Protein AF-A0A955QFR6-F1 (afdb_monomer_lite)

Sequence (296 aa):
LPIDGGGGNPFMQQMGGGQPWLIVNQIEQVFELKKIEPTATVIPDDISVLMIVHPKSLTDATLYAIDQFVLGGGHALIFVDPLAEADRGGGNPMNPFGGGGGPRDSNMPKVFAAWGIELVPGKVLADLPLAKKVQVQPQGRLQVVDYPVWIDFRQDHFNHDDIVTAQIPTITVASAGILKKSSGGTTDIQPLIESDEAAMQIEASRLSFLPDPSGLLTGYKPDGEKMIVAARITGKVKTAFPEGKPPVEATDNNAAPTPSEEKASPKAHLAESKDSINVIVVADTDILQDRFWVQV

pLDDT: mean 86.69, std 15.81, range [38.53, 98.81]

Radius of gyration: 19.93 Å; chains: 1; bounding box: 52×40×59 Å

Structure (mmCIF, N/CA/C/O backbone):
data_AF-A0A955QFR6-F1
#
_entry.id   AF-A0A955QFR6-F1
#
loop_
_atom_site.group_PDB
_atom_site.id
_atom_site.type_symbol
_atom_site.label_atom_id
_atom_site.label_alt_id
_atom_site.label_comp_id
_atom_site.label_asym_id
_atom_site.label_entity_id
_atom_site.label_seq_id
_atom_site.pdbx_PDB_ins_code
_atom_site.Cartn_x
_atom_site.Cartn_y
_atom_site.Cartn_z
_atom_site.occupancy
_atom_site.B_iso_or_equiv
_atom_site.auth_seq_id
_atom_site.auth_comp_id
_atom_site.auth_asym_id
_atom_site.auth_atom_id
_atom_site.pdbx_PDB_model_num
ATOM 1 N N . LEU A 1 1 ? 10.544 -6.465 7.139 1.00 66.50 1 LEU A N 1
ATOM 2 C CA . LEU A 1 1 ? 9.795 -7.410 7.999 1.00 66.50 1 LEU A CA 1
ATOM 3 C C . LEU A 1 1 ? 9.942 -8.803 7.401 1.00 66.50 1 LEU A C 1
ATOM 5 O O . LEU A 1 1 ? 9.519 -8.962 6.264 1.00 66.50 1 LEU A O 1
ATOM 9 N N . PRO A 1 2 ? 10.580 -9.779 8.069 1.00 71.69 2 PRO A N 1
ATOM 10 C CA . PRO A 1 2 ? 10.693 -11.124 7.512 1.00 71.69 2 PRO A CA 1
ATOM 11 C C . PRO A 1 2 ? 9.414 -11.928 7.798 1.00 71.69 2 PRO A C 1
ATOM 13 O O . PRO A 1 2 ? 9.286 -12.546 8.853 1.00 71.69 2 PRO A O 1
ATOM 16 N N . ILE A 1 3 ? 8.452 -11.897 6.869 1.00 82.75 3 ILE A N 1
ATOM 17 C CA . ILE A 1 3 ? 7.219 -12.711 6.954 1.00 82.75 3 ILE A CA 1
ATOM 18 C C . ILE A 1 3 ? 7.497 -14.213 6.770 1.00 82.75 3 ILE A C 1
ATOM 20 O O . ILE A 1 3 ? 6.709 -15.052 7.188 1.00 82.75 3 ILE A O 1
ATOM 24 N N . ASP A 1 4 ? 8.657 -14.546 6.203 1.00 78.38 4 ASP A N 1
ATOM 25 C CA . ASP A 1 4 ? 9.217 -15.891 6.022 1.00 78.38 4 ASP A CA 1
ATOM 26 C C . ASP A 1 4 ? 9.905 -16.436 7.290 1.00 78.38 4 ASP A C 1
ATOM 28 O O . ASP A 1 4 ? 10.616 -17.439 7.238 1.00 78.38 4 ASP A O 1
ATOM 32 N N . GLY A 1 5 ? 9.784 -15.742 8.427 1.00 68.44 5 GLY A N 1
ATOM 33 C CA . GLY A 1 5 ? 10.438 -16.133 9.677 1.00 68.44 5 GLY A CA 1
ATOM 34 C C . GLY A 1 5 ? 11.963 -15.950 9.679 1.00 68.44 5 GLY A C 1
ATOM 35 O O . GLY A 1 5 ? 12.649 -16.420 10.587 1.00 68.44 5 GLY A O 1
ATOM 36 N N . GLY A 1 6 ? 12.530 -15.272 8.671 1.00 61.81 6 GLY A N 1
ATOM 37 C CA . GLY A 1 6 ? 13.981 -15.186 8.472 1.00 61.81 6 GLY A CA 1
ATOM 38 C C . GLY A 1 6 ? 14.577 -16.469 7.881 1.00 61.81 6 GLY A C 1
ATOM 39 O O . GLY A 1 6 ? 15.784 -16.704 7.991 1.00 61.81 6 GLY A O 1
ATOM 40 N N . GLY A 1 7 ? 13.724 -17.307 7.279 1.00 46.34 7 GLY A N 1
ATOM 41 C CA . GLY A 1 7 ? 14.056 -18.595 6.686 1.00 46.34 7 GLY A CA 1
ATOM 42 C C . GLY A 1 7 ? 15.130 -18.484 5.606 1.00 46.34 7 GLY A C 1
ATOM 43 O O . GLY A 1 7 ? 14.951 -17.846 4.571 1.00 46.34 7 GLY A O 1
ATOM 44 N N . GLY A 1 8 ? 16.276 -19.105 5.879 1.00 46.12 8 GLY A N 1
ATOM 45 C CA . GLY A 1 8 ? 17.391 -19.249 4.942 1.00 46.12 8 GLY A CA 1
ATOM 46 C C . GLY A 1 8 ? 18.754 -19.284 5.627 1.00 46.12 8 GLY A C 1
ATOM 47 O O . GLY A 1 8 ? 19.652 -19.976 5.159 1.00 46.12 8 GLY A O 1
ATOM 48 N N . ASN A 1 9 ? 18.909 -18.600 6.767 1.00 49.88 9 ASN A N 1
ATOM 49 C CA . ASN A 1 9 ? 20.167 -18.579 7.511 1.00 49.88 9 ASN A CA 1
ATOM 50 C C . ASN A 1 9 ? 20.022 -19.324 8.857 1.00 49.88 9 ASN A C 1
ATOM 52 O O . ASN A 1 9 ? 19.374 -18.798 9.768 1.00 49.88 9 ASN A O 1
ATOM 56 N N . PRO A 1 10 ? 20.636 -20.516 9.028 1.00 50.62 10 PRO A N 1
ATOM 57 C CA . PRO A 1 10 ? 20.593 -21.286 10.278 1.00 50.62 10 PRO A CA 1
ATOM 58 C C . PRO A 1 10 ? 21.033 -20.473 11.504 1.00 50.62 10 PRO A C 1
ATOM 60 O O . PRO A 1 10 ? 20.536 -20.674 12.609 1.00 50.62 10 PRO A O 1
ATOM 63 N N . PHE A 1 11 ? 21.919 -19.495 11.297 1.00 52.91 11 PHE A N 1
ATOM 64 C CA . PHE A 1 11 ? 22.400 -18.600 12.344 1.00 52.91 11 PHE A CA 1
ATOM 65 C C . PHE A 1 11 ? 21.329 -17.594 12.811 1.00 52.91 11 PHE A C 1
ATOM 67 O O . PHE A 1 11 ? 21.278 -17.253 13.990 1.00 52.91 11 PHE A O 1
ATOM 74 N N . MET A 1 12 ? 20.425 -17.158 11.920 1.00 50.72 12 MET A N 1
ATOM 75 C CA . MET A 1 12 ? 19.294 -16.289 12.282 1.00 50.72 12 MET A CA 1
ATOM 76 C C . MET A 1 12 ? 18.184 -17.058 13.004 1.00 50.72 12 MET A C 1
ATOM 78 O O . MET A 1 12 ? 17.616 -16.527 13.954 1.00 50.72 12 MET A O 1
ATOM 82 N N . GLN A 1 13 ? 17.929 -18.321 12.643 1.00 50.03 13 GLN A N 1
ATOM 83 C CA . GLN A 1 13 ? 17.038 -19.190 13.427 1.00 50.03 13 GLN A CA 1
ATOM 84 C C . GLN A 1 13 ? 17.575 -19.416 14.849 1.00 50.03 13 GLN A C 1
ATOM 86 O O . GLN A 1 13 ? 16.807 -19.386 15.808 1.00 50.03 13 GLN A O 1
ATOM 91 N N . GLN A 1 14 ? 18.896 -19.555 15.010 1.00 49.94 14 GLN A N 1
ATOM 92 C CA . GLN A 1 14 ? 19.535 -19.733 16.318 1.00 49.94 14 GLN A CA 1
ATOM 93 C C . GLN A 1 14 ? 19.558 -18.452 17.178 1.00 49.94 14 GLN A C 1
ATOM 95 O O . GLN A 1 14 ? 19.636 -18.543 18.402 1.00 49.94 14 GLN A O 1
ATOM 100 N N . MET A 1 15 ? 19.436 -17.268 16.563 1.00 47.03 15 MET A N 1
ATOM 101 C CA . MET A 1 15 ? 19.340 -15.968 17.249 1.00 47.03 15 MET A CA 1
ATOM 102 C C . MET A 1 15 ? 17.900 -15.444 17.409 1.00 47.03 15 MET A C 1
ATOM 104 O O . MET A 1 15 ? 17.708 -14.268 17.717 1.00 47.03 15 MET A O 1
ATOM 108 N N . GLY A 1 16 ? 16.885 -16.302 17.247 1.00 44.88 16 GLY A N 1
ATOM 109 C CA . GLY A 1 16 ? 15.483 -15.945 17.500 1.00 44.88 16 GLY A CA 1
ATOM 110 C C . GLY A 1 16 ? 14.675 -15.550 16.262 1.00 44.88 16 GLY A C 1
ATOM 111 O O . GLY A 1 16 ? 13.731 -14.769 16.385 1.00 44.88 16 GLY A O 1
ATOM 112 N N . GLY A 1 17 ? 15.024 -16.075 15.082 1.00 53.78 17 GLY A N 1
ATOM 113 C CA . GLY A 1 17 ? 14.160 -16.031 13.900 1.00 53.78 17 GLY A CA 1
ATOM 114 C C . GLY A 1 17 ? 12.757 -16.555 14.229 1.00 53.78 17 GLY A C 1
ATOM 115 O O . GLY A 1 17 ? 12.610 -17.586 14.890 1.00 53.78 17 GLY A O 1
ATOM 116 N N . GLY A 1 18 ? 11.731 -15.796 13.841 1.00 62.06 18 GLY A N 1
ATOM 117 C CA . GLY A 1 18 ? 10.334 -16.142 14.100 1.00 62.06 18 GLY A CA 1
ATOM 118 C C . GLY A 1 18 ? 9.869 -17.329 13.257 1.00 62.06 18 GLY A C 1
ATOM 119 O O . GLY A 1 18 ? 10.509 -17.700 12.278 1.00 62.06 18 GLY A O 1
ATOM 120 N N . GLN A 1 19 ? 8.732 -17.925 13.611 1.00 69.62 19 GLN A N 1
ATOM 121 C CA . GLN A 1 19 ? 8.042 -18.819 12.678 1.00 69.62 19 GLN A CA 1
ATOM 122 C C . GLN A 1 19 ? 7.570 -18.006 11.456 1.00 69.62 19 GLN A C 1
ATOM 124 O O . GLN A 1 19 ? 7.156 -16.854 11.644 1.00 69.62 19 GLN A O 1
ATOM 129 N N . PRO A 1 20 ? 7.625 -18.565 10.231 1.00 81.50 20 PRO A N 1
ATOM 130 C CA . PRO A 1 20 ? 6.965 -17.967 9.076 1.00 81.50 20 PRO A CA 1
ATOM 131 C C . PRO A 1 20 ? 5.495 -17.692 9.388 1.00 81.50 20 PRO A C 1
ATOM 133 O O . PRO A 1 20 ? 4.838 -18.497 10.054 1.00 81.50 20 PRO A O 1
ATOM 136 N N . TRP A 1 21 ? 4.983 -16.558 8.920 1.00 88.75 21 TRP A N 1
ATOM 137 C CA . TRP A 1 21 ? 3.567 -16.227 9.061 1.00 88.75 21 TRP A CA 1
ATOM 138 C C . TRP A 1 21 ? 2.735 -17.203 8.228 1.00 88.75 21 TRP A C 1
ATOM 140 O O . TRP A 1 21 ? 3.174 -17.653 7.165 1.00 88.75 21 TRP A O 1
ATOM 150 N N . LEU A 1 22 ? 1.521 -17.522 8.683 1.00 89.69 22 LEU A N 1
ATOM 151 C CA . LEU A 1 22 ? 0.663 -18.524 8.041 1.00 89.69 22 LEU A CA 1
ATOM 152 C C . LEU A 1 22 ? 0.395 -18.206 6.568 1.00 89.69 22 LEU A C 1
ATOM 154 O O . LEU A 1 22 ? 0.259 -19.131 5.768 1.00 89.69 22 LEU A O 1
ATOM 158 N N . ILE A 1 23 ? 0.381 -16.925 6.193 1.00 90.56 23 ILE A N 1
ATOM 159 C CA . ILE A 1 23 ? 0.190 -16.493 4.807 1.00 90.56 23 ILE A CA 1
ATOM 160 C C . ILE A 1 23 ? 1.266 -17.048 3.864 1.00 90.56 23 ILE A C 1
ATOM 162 O O . ILE A 1 23 ? 0.940 -17.449 2.751 1.00 90.56 23 ILE A O 1
ATOM 166 N N . VAL A 1 24 ? 2.524 -17.151 4.309 1.00 91.00 24 VAL A N 1
ATOM 167 C CA . VAL A 1 24 ? 3.617 -17.700 3.490 1.00 91.00 24 VAL A CA 1
ATOM 168 C C . VAL A 1 24 ? 3.337 -19.166 3.182 1.00 91.00 24 VAL A C 1
ATOM 170 O O . VAL A 1 24 ? 3.357 -19.558 2.019 1.00 91.00 24 VAL A O 1
ATOM 173 N N . ASN A 1 25 ? 2.942 -19.939 4.197 1.00 88.62 25 ASN A N 1
ATOM 174 C CA . ASN A 1 25 ? 2.589 -21.349 4.030 1.00 88.62 25 ASN A CA 1
ATOM 175 C C . ASN A 1 25 ? 1.403 -21.537 3.068 1.00 88.62 25 ASN A C 1
ATOM 177 O O . ASN A 1 25 ? 1.383 -22.498 2.307 1.00 88.62 25 ASN A O 1
ATOM 181 N N . GLN A 1 26 ? 0.404 -20.645 3.098 1.00 91.25 26 GLN A N 1
ATOM 182 C CA . GLN A 1 26 ? -0.740 -20.707 2.177 1.00 91.25 26 GLN A CA 1
ATOM 183 C C . GLN A 1 26 ? -0.328 -20.381 0.737 1.00 91.25 26 GLN A C 1
ATOM 185 O O . GLN A 1 26 ? -0.766 -21.051 -0.195 1.00 91.25 26 GLN A O 1
ATOM 190 N N . ILE A 1 27 ? 0.539 -19.383 0.543 1.00 92.75 27 ILE A N 1
ATOM 191 C CA . ILE A 1 27 ? 1.040 -19.016 -0.787 1.00 92.75 27 ILE A CA 1
ATOM 192 C C . ILE A 1 27 ? 1.885 -20.159 -1.373 1.00 92.75 27 ILE A C 1
ATOM 194 O O . ILE A 1 27 ? 1.698 -20.510 -2.537 1.00 92.75 27 ILE A O 1
ATOM 198 N N . GLU A 1 28 ? 2.748 -20.796 -0.576 1.00 92.25 28 GLU A N 1
ATOM 199 C CA . GLU A 1 28 ? 3.583 -21.933 -1.006 1.00 92.25 28 GLU A CA 1
ATOM 200 C C . GLU A 1 28 ? 2.780 -23.156 -1.475 1.00 92.25 28 GLU A C 1
ATOM 202 O O . GLU A 1 28 ? 3.287 -23.969 -2.246 1.00 92.25 28 GLU A O 1
ATOM 207 N N . GLN A 1 29 ? 1.519 -23.303 -1.054 1.00 92.94 29 GLN A N 1
ATOM 208 C CA . GLN A 1 29 ? 0.666 -24.404 -1.518 1.00 92.94 29 GLN A CA 1
ATOM 209 C C . GLN A 1 29 ? 0.251 -24.266 -2.986 1.00 92.94 29 GLN A C 1
ATOM 211 O O . GLN A 1 29 ? -0.117 -25.263 -3.611 1.00 92.94 29 GLN A O 1
ATOM 216 N N . VAL A 1 30 ? 0.276 -23.047 -3.531 1.00 94.81 30 VAL A N 1
ATOM 217 C CA . VAL A 1 30 ? -0.236 -22.742 -4.876 1.00 94.81 30 VAL A CA 1
ATOM 218 C C . VAL A 1 30 ? 0.771 -22.006 -5.768 1.00 94.81 30 VAL A C 1
ATOM 220 O O . VAL A 1 30 ? 0.558 -21.938 -6.977 1.00 94.81 30 VAL A O 1
ATOM 223 N N . PHE A 1 31 ? 1.885 -21.516 -5.214 1.00 94.44 31 PHE A N 1
ATOM 224 C CA . PHE A 1 31 ? 2.970 -20.858 -5.945 1.00 94.44 31 PHE A CA 1
ATOM 225 C C . PHE A 1 31 ? 4.343 -21.444 -5.597 1.00 94.44 31 PHE A C 1
ATOM 227 O O . PHE A 1 31 ? 4.606 -21.840 -4.464 1.00 94.44 31 PHE A O 1
ATOM 234 N N . GLU A 1 32 ? 5.263 -21.413 -6.564 1.00 93.94 32 GLU A N 1
ATOM 235 C CA . GLU A 1 32 ? 6.693 -21.596 -6.304 1.00 93.94 32 GLU A CA 1
ATOM 236 C C . GLU A 1 32 ? 7.279 -20.272 -5.795 1.00 93.94 32 GLU A C 1
ATOM 238 O O . GLU A 1 32 ? 7.353 -19.290 -6.538 1.00 93.94 32 GLU A O 1
ATOM 243 N N . LEU A 1 33 ? 7.698 -20.235 -4.528 1.00 93.00 33 LEU A N 1
ATOM 244 C CA . LEU A 1 33 ? 8.310 -19.045 -3.946 1.00 93.00 33 LEU A CA 1
ATOM 245 C C . LEU A 1 33 ? 9.808 -18.969 -4.238 1.00 93.00 33 LEU A C 1
ATOM 247 O O . LEU A 1 33 ? 10.563 -19.914 -4.013 1.00 93.00 33 LEU A O 1
ATOM 251 N N . LYS A 1 34 ? 10.251 -17.787 -4.679 1.00 91.94 34 LYS A N 1
ATOM 252 C CA . LYS A 1 34 ? 11.666 -17.429 -4.800 1.00 91.94 34 LYS A CA 1
ATOM 253 C C . LYS A 1 34 ? 11.927 -16.147 -4.039 1.00 91.94 34 LYS A C 1
ATOM 255 O O . LYS A 1 34 ? 11.337 -15.108 -4.330 1.00 91.94 34 LYS A O 1
ATOM 260 N N . LYS A 1 35 ? 12.831 -16.224 -3.068 1.00 90.12 35 LYS A N 1
ATOM 261 C CA . LYS A 1 35 ? 13.281 -15.058 -2.316 1.00 90.12 35 LYS A CA 1
ATOM 262 C C . LYS A 1 35 ? 14.173 -14.195 -3.201 1.00 90.12 35 LYS A C 1
ATOM 264 O O . LYS A 1 35 ? 15.138 -14.690 -3.777 1.00 90.12 35 LYS A O 1
ATOM 269 N N . ILE A 1 36 ? 13.840 -12.912 -3.286 1.00 90.75 36 ILE A N 1
ATOM 270 C CA . ILE A 1 36 ? 14.659 -11.892 -3.937 1.00 90.75 36 ILE A CA 1
ATOM 271 C C . ILE A 1 36 ? 15.250 -11.018 -2.838 1.00 90.75 36 ILE A C 1
ATOM 273 O O . ILE A 1 36 ? 14.522 -10.514 -1.982 1.00 90.75 36 ILE A O 1
ATOM 277 N N . GLU A 1 37 ? 16.572 -10.866 -2.838 1.00 88.88 37 GLU A N 1
ATOM 278 C CA . GLU A 1 37 ? 17.246 -10.051 -1.832 1.00 88.88 37 GLU A CA 1
ATOM 279 C C . GLU A 1 37 ? 16.876 -8.564 -1.984 1.00 88.88 37 GLU A C 1
ATOM 281 O O . GLU A 1 37 ? 16.757 -8.073 -3.108 1.00 88.88 37 GLU A O 1
ATOM 286 N N . PRO A 1 38 ? 16.754 -7.793 -0.887 1.00 87.31 38 PRO A N 1
ATOM 287 C CA . PRO A 1 38 ? 16.462 -6.355 -0.957 1.00 87.31 38 PRO A CA 1
ATOM 288 C C . PRO A 1 38 ? 17.517 -5.530 -1.712 1.00 87.31 38 PRO A C 1
ATOM 290 O O . PRO A 1 38 ? 17.259 -4.392 -2.106 1.00 87.31 38 PRO A O 1
ATOM 293 N N . THR A 1 39 ? 18.711 -6.087 -1.911 1.00 88.69 39 THR A N 1
ATOM 294 C CA . THR A 1 39 ? 19.815 -5.493 -2.679 1.00 88.69 39 THR A CA 1
ATOM 295 C C . THR A 1 39 ? 19.879 -5.988 -4.124 1.00 88.69 39 THR A C 1
ATOM 297 O O . THR A 1 39 ? 20.826 -5.646 -4.829 1.00 88.69 39 THR A O 1
ATOM 300 N N . ALA A 1 40 ? 18.919 -6.808 -4.568 1.00 89.81 40 ALA A N 1
ATOM 301 C CA . ALA A 1 40 ? 18.909 -7.350 -5.919 1.00 89.81 40 ALA A CA 1
ATOM 302 C C . ALA A 1 40 ? 18.849 -6.227 -6.959 1.00 89.81 40 ALA A C 1
ATOM 304 O O . ALA A 1 40 ? 18.028 -5.314 -6.878 1.00 89.81 40 ALA A O 1
ATOM 305 N N . THR A 1 41 ? 19.709 -6.318 -7.967 1.00 90.38 41 THR A N 1
ATOM 306 C CA . THR A 1 41 ? 19.811 -5.316 -9.042 1.00 90.38 41 THR A CA 1
ATOM 307 C C . THR A 1 41 ? 19.122 -5.765 -10.328 1.00 90.38 41 THR A C 1
ATOM 309 O O . THR A 1 41 ? 19.128 -5.046 -11.334 1.00 90.38 41 THR A O 1
ATOM 312 N N . VAL A 1 42 ? 18.526 -6.959 -10.299 1.00 89.69 42 VAL A N 1
ATOM 313 C CA . VAL A 1 42 ? 17.713 -7.525 -11.368 1.00 89.69 42 VAL A CA 1
ATOM 314 C C . VAL A 1 42 ? 16.662 -8.471 -10.783 1.00 89.69 42 VAL A C 1
ATOM 316 O O . VAL A 1 42 ? 16.913 -9.155 -9.793 1.00 89.69 42 VAL A O 1
ATOM 319 N N . ILE A 1 43 ? 15.482 -8.514 -11.402 1.00 93.81 43 ILE A N 1
ATOM 320 C CA . ILE A 1 43 ? 14.441 -9.496 -11.077 1.00 93.81 43 ILE A CA 1
ATOM 321 C C . ILE A 1 43 ? 14.548 -10.658 -12.079 1.00 93.81 43 ILE A C 1
ATOM 323 O O . ILE A 1 43 ? 14.616 -10.385 -13.283 1.00 93.81 43 ILE A O 1
ATOM 327 N N . PRO A 1 44 ? 14.582 -11.927 -11.629 1.00 92.06 44 PRO A N 1
ATOM 328 C CA . PRO A 1 44 ? 14.742 -13.080 -12.515 1.00 92.06 44 PRO A CA 1
ATOM 329 C C . PRO A 1 44 ? 13.601 -13.212 -13.533 1.00 92.06 44 PRO A C 1
ATOM 331 O O . PRO A 1 44 ? 12.447 -12.898 -13.238 1.00 92.06 44 PRO A O 1
ATOM 334 N N . ASP A 1 45 ? 13.915 -13.712 -14.731 1.00 88.88 45 ASP A N 1
ATOM 335 C CA . ASP A 1 45 ? 12.956 -13.813 -15.844 1.00 88.88 45 ASP A CA 1
ATOM 336 C C . ASP A 1 45 ? 11.831 -14.833 -15.600 1.00 88.88 45 ASP A C 1
ATOM 338 O O . ASP A 1 45 ? 10.789 -14.768 -16.249 1.00 88.88 45 ASP A O 1
ATOM 342 N N . ASP A 1 46 ? 12.029 -15.769 -14.670 1.00 91.56 46 ASP A N 1
ATOM 343 C CA . ASP A 1 46 ? 11.048 -16.789 -14.296 1.00 91.56 46 ASP A CA 1
ATOM 344 C C . ASP A 1 46 ? 10.064 -16.327 -13.201 1.00 91.56 46 ASP A C 1
ATOM 346 O O . ASP A 1 46 ? 9.206 -17.105 -12.777 1.00 91.56 46 ASP A O 1
ATOM 350 N N . ILE A 1 47 ? 10.136 -15.063 -12.765 1.00 94.88 47 ILE A N 1
ATOM 351 C CA . ILE A 1 47 ? 9.171 -14.463 -11.836 1.00 94.88 47 ILE A CA 1
ATOM 352 C C . ILE A 1 47 ? 7.949 -13.951 -12.603 1.00 94.88 47 ILE A C 1
ATOM 354 O O . ILE A 1 47 ? 8.041 -13.034 -13.414 1.00 94.88 47 ILE A O 1
ATOM 358 N N . SER A 1 48 ? 6.777 -14.519 -12.306 1.00 90.88 48 SER A N 1
ATOM 359 C CA . SER A 1 48 ? 5.499 -14.077 -12.892 1.00 90.88 48 SER A CA 1
ATOM 360 C C . SER A 1 48 ? 4.852 -12.927 -12.111 1.00 90.88 48 SER A C 1
ATOM 362 O O . SER A 1 48 ? 4.274 -12.015 -12.701 1.00 90.88 48 SER A O 1
ATOM 364 N N . VAL A 1 49 ? 4.955 -12.965 -10.780 1.00 96.06 49 VAL A N 1
ATOM 365 C CA . VAL A 1 49 ? 4.409 -11.953 -9.868 1.00 96.06 49 VAL A CA 1
ATOM 366 C C . VAL A 1 49 ? 5.467 -11.618 -8.826 1.00 96.06 49 VAL A C 1
ATOM 368 O O . VAL A 1 49 ? 5.987 -12.512 -8.162 1.00 96.06 49 VAL A O 1
ATOM 371 N N . LEU A 1 50 ? 5.778 -10.332 -8.676 1.00 97.50 50 LEU A N 1
ATOM 372 C CA . LEU A 1 50 ? 6.690 -9.833 -7.655 1.00 97.50 50 LEU A CA 1
ATOM 373 C C . LEU A 1 50 ? 5.891 -9.334 -6.447 1.00 97.50 50 LEU A C 1
ATOM 375 O O . LEU A 1 50 ? 5.203 -8.316 -6.525 1.00 97.50 50 LEU A O 1
ATOM 379 N N . MET A 1 51 ? 5.989 -10.046 -5.324 1.00 97.38 51 MET A N 1
ATOM 380 C CA . MET A 1 51 ? 5.419 -9.605 -4.052 1.00 97.38 51 MET A CA 1
ATOM 381 C C . MET A 1 51 ? 6.466 -8.814 -3.262 1.00 97.38 51 MET A C 1
ATOM 383 O O . MET A 1 51 ? 7.523 -9.341 -2.921 1.00 97.38 51 MET A O 1
ATOM 387 N N . ILE A 1 52 ? 6.174 -7.548 -2.974 1.00 97.31 52 ILE A N 1
ATOM 388 C CA . ILE A 1 52 ? 7.059 -6.633 -2.247 1.00 97.31 52 ILE A CA 1
ATOM 389 C C . ILE A 1 52 ? 6.389 -6.309 -0.920 1.00 97.31 52 ILE A C 1
ATOM 391 O O . ILE A 1 52 ? 5.311 -5.723 -0.905 1.00 97.31 52 ILE A O 1
ATOM 395 N N . VAL A 1 53 ? 7.018 -6.683 0.192 1.00 96.69 53 VAL A N 1
ATOM 396 C CA . VAL A 1 53 ? 6.439 -6.499 1.527 1.00 96.69 53 VAL A CA 1
ATOM 397 C C . VAL A 1 53 ? 7.337 -5.613 2.366 1.00 96.69 53 VAL A C 1
ATOM 399 O O . VAL A 1 53 ? 8.496 -5.948 2.615 1.00 96.69 53 VAL A O 1
ATOM 402 N N . HIS A 1 54 ? 6.776 -4.502 2.837 1.00 95.62 54 HIS A N 1
ATOM 403 C CA . HIS A 1 54 ? 7.434 -3.538 3.713 1.00 95.62 54 HIS A CA 1
ATOM 404 C C . HIS A 1 54 ? 8.790 -3.040 3.169 1.00 95.62 54 HIS A C 1
ATOM 406 O O . HIS A 1 54 ? 9.824 -3.248 3.819 1.00 95.62 54 HIS A O 1
ATOM 412 N N . PRO A 1 55 ? 8.835 -2.428 1.965 1.00 94.56 55 PRO A N 1
ATOM 413 C CA . PRO A 1 55 ? 10.078 -1.966 1.349 1.00 94.56 55 PRO A CA 1
ATOM 414 C C . PRO A 1 55 ? 10.665 -0.773 2.115 1.00 94.56 55 PRO A C 1
ATOM 416 O O . PRO A 1 55 ? 10.223 0.367 1.976 1.00 94.56 55 PRO A O 1
ATOM 419 N N . LYS A 1 56 ? 11.693 -1.027 2.927 1.00 89.62 56 LYS A N 1
ATOM 420 C CA . LYS A 1 56 ? 12.398 0.009 3.693 1.00 89.62 56 LYS A CA 1
ATOM 421 C C . LYS A 1 56 ? 13.724 0.339 3.033 1.00 89.62 56 LYS A C 1
ATOM 423 O O . LYS A 1 56 ? 14.554 -0.552 2.873 1.00 89.62 56 LYS A O 1
ATOM 428 N N . SER A 1 57 ? 13.927 1.615 2.712 1.00 83.50 57 SER A N 1
ATOM 429 C CA . SER A 1 57 ? 15.217 2.150 2.254 1.00 83.50 57 SER A CA 1
ATOM 430 C C . SER A 1 57 ? 15.865 1.329 1.128 1.00 83.50 57 SER A C 1
ATOM 432 O O . SER A 1 57 ? 17.066 1.068 1.163 1.00 83.50 57 SER A O 1
ATOM 434 N N . LEU A 1 58 ? 15.067 0.884 0.148 1.00 91.81 58 LEU A N 1
ATOM 435 C CA . LEU A 1 58 ? 15.592 0.173 -1.019 1.00 91.81 58 LEU A CA 1
ATOM 436 C C . LEU A 1 58 ? 16.536 1.082 -1.809 1.00 91.81 58 LEU A C 1
ATOM 438 O O . LEU A 1 58 ? 16.265 2.271 -1.981 1.00 91.81 58 LEU A O 1
ATOM 442 N N . THR A 1 59 ? 17.629 0.506 -2.309 1.00 93.56 59 THR A N 1
ATOM 443 C CA . THR A 1 59 ? 18.577 1.241 -3.152 1.00 93.56 59 THR A CA 1
ATOM 444 C C . THR A 1 59 ? 17.928 1.652 -4.471 1.00 93.56 59 THR A C 1
ATOM 446 O O . THR A 1 59 ? 17.004 0.995 -4.961 1.00 93.56 59 THR A O 1
ATOM 449 N N . ASP A 1 60 ? 18.465 2.696 -5.100 1.00 94.31 60 ASP A N 1
ATOM 450 C CA . ASP A 1 60 ? 18.043 3.108 -6.441 1.00 94.31 60 ASP A CA 1
ATOM 451 C C . ASP A 1 60 ? 18.199 1.971 -7.469 1.00 94.31 60 ASP A C 1
ATOM 453 O O . ASP A 1 60 ? 17.371 1.840 -8.366 1.00 94.31 60 ASP A O 1
ATOM 457 N N . ALA A 1 61 ? 19.205 1.102 -7.313 1.00 94.00 61 ALA A N 1
ATOM 458 C CA . ALA A 1 61 ? 19.396 -0.066 -8.172 1.00 94.00 61 ALA A CA 1
ATOM 459 C C . ALA A 1 61 ? 18.278 -1.114 -8.002 1.00 94.00 61 ALA A C 1
ATOM 461 O O . ALA A 1 61 ? 17.790 -1.650 -8.999 1.00 94.00 61 ALA A O 1
ATOM 462 N N . THR A 1 62 ? 17.827 -1.368 -6.769 1.00 95.50 62 THR A N 1
ATOM 463 C CA . THR A 1 62 ? 16.694 -2.270 -6.500 1.00 95.50 62 THR A CA 1
ATOM 464 C C . THR A 1 62 ? 15.382 -1.674 -7.009 1.00 95.50 62 THR A C 1
ATOM 466 O O . THR A 1 62 ? 14.606 -2.351 -7.682 1.00 95.50 62 THR A O 1
ATOM 469 N N . LEU A 1 63 ? 15.135 -0.389 -6.733 1.00 97.19 63 LEU A N 1
ATOM 470 C CA . LEU A 1 63 ? 13.954 0.323 -7.230 1.00 97.19 63 LEU A CA 1
ATOM 471 C C . LEU A 1 63 ? 13.915 0.335 -8.764 1.00 97.19 63 LEU A C 1
ATOM 473 O O . LEU A 1 63 ? 12.850 0.148 -9.349 1.00 97.19 63 LEU A O 1
ATOM 477 N N . TYR A 1 64 ? 15.071 0.483 -9.417 1.00 97.06 64 TYR A N 1
ATOM 478 C CA . TYR A 1 64 ? 15.203 0.344 -10.865 1.00 97.06 64 TYR A CA 1
ATOM 479 C C . TYR A 1 64 ? 14.845 -1.067 -11.339 1.00 97.06 64 TYR A C 1
ATOM 481 O O . TYR A 1 64 ? 14.102 -1.212 -12.306 1.00 97.06 64 TYR A O 1
ATOM 489 N N . ALA A 1 65 ? 15.327 -2.115 -10.666 1.00 96.50 65 ALA A N 1
ATOM 490 C CA . ALA A 1 65 ? 14.997 -3.494 -11.022 1.00 96.50 65 ALA A CA 1
ATOM 491 C C . ALA A 1 65 ? 13.483 -3.766 -10.946 1.00 96.50 65 ALA A C 1
ATOM 493 O O . ALA A 1 65 ? 12.924 -4.380 -11.856 1.00 96.50 65 ALA A O 1
ATOM 494 N N . ILE A 1 66 ? 12.821 -3.259 -9.900 1.00 97.50 66 ILE A N 1
ATOM 495 C CA . ILE A 1 66 ? 11.363 -3.334 -9.720 1.00 97.50 66 ILE A CA 1
ATOM 496 C C . ILE A 1 66 ? 10.636 -2.572 -10.837 1.00 97.50 66 ILE A C 1
ATOM 498 O O . ILE A 1 66 ? 9.733 -3.127 -11.463 1.00 97.50 66 ILE A O 1
ATOM 502 N N . ASP A 1 67 ? 11.044 -1.329 -11.116 1.00 97.88 67 ASP A N 1
ATOM 503 C CA . ASP A 1 67 ? 10.463 -0.504 -12.180 1.00 97.88 67 ASP A CA 1
ATOM 504 C C . ASP A 1 67 ? 10.537 -1.228 -13.528 1.00 97.88 67 ASP A C 1
ATOM 506 O O . ASP A 1 67 ? 9.515 -1.483 -14.160 1.00 97.88 67 ASP A O 1
ATOM 510 N N . GLN A 1 68 ? 11.728 -1.675 -13.926 1.00 97.25 68 GLN A N 1
ATOM 511 C CA . GLN A 1 68 ? 11.942 -2.337 -15.213 1.00 97.25 68 GLN A CA 1
ATOM 512 C C . GLN A 1 68 ? 11.235 -3.691 -15.331 1.00 97.25 68 GLN A C 1
ATOM 514 O O . GLN A 1 68 ? 10.822 -4.066 -16.432 1.00 97.25 68 GLN A O 1
ATOM 519 N N . PHE A 1 69 ? 11.070 -4.422 -14.224 1.00 97.25 69 PHE A N 1
ATOM 520 C CA . PHE A 1 69 ? 10.265 -5.641 -14.195 1.00 97.25 69 PHE A CA 1
ATOM 521 C C . PHE A 1 69 ? 8.803 -5.342 -14.555 1.00 97.25 69 PHE A C 1
ATOM 523 O O . PHE A 1 69 ? 8.254 -5.971 -15.462 1.00 97.25 69 PHE A O 1
ATOM 530 N N . VAL A 1 70 ? 8.206 -4.329 -13.919 1.00 97.50 70 VAL A N 1
ATOM 531 C CA . VAL A 1 70 ? 6.819 -3.916 -14.178 1.00 97.50 70 VAL A CA 1
ATOM 532 C C . VAL A 1 70 ? 6.663 -3.324 -15.584 1.00 97.50 70 VAL A C 1
ATOM 534 O O . VAL A 1 70 ? 5.763 -3.728 -16.320 1.00 97.50 70 VAL A O 1
ATOM 537 N N . LEU A 1 71 ? 7.573 -2.445 -16.025 1.00 97.25 71 LEU A N 1
ATOM 538 C CA . LEU A 1 71 ? 7.550 -1.898 -17.393 1.00 97.25 71 LEU A CA 1
ATOM 539 C C . LEU A 1 71 ? 7.683 -2.989 -18.462 1.00 97.25 71 LEU A C 1
ATOM 541 O O . LEU A 1 71 ? 7.147 -2.864 -19.568 1.00 97.25 71 LEU A O 1
ATOM 545 N N . GLY A 1 72 ? 8.403 -4.062 -18.135 1.00 95.75 72 GLY A N 1
ATOM 546 C CA . GLY A 1 72 ? 8.587 -5.228 -18.986 1.00 95.75 72 GLY A CA 1
ATOM 547 C C . GLY A 1 72 ? 7.346 -6.106 -19.143 1.00 95.75 72 GLY A C 1
ATOM 548 O O . GLY A 1 72 ? 7.395 -7.008 -19.981 1.00 95.75 72 GLY A O 1
ATOM 549 N N . GLY A 1 73 ? 6.272 -5.837 -18.391 1.00 95.25 73 GLY A N 1
ATOM 550 C CA . GLY A 1 73 ? 5.025 -6.607 -18.370 1.00 95.25 73 GLY A CA 1
ATOM 551 C C . GLY A 1 73 ? 4.843 -7.480 -17.123 1.00 95.25 73 GLY A C 1
ATOM 552 O O . GLY A 1 73 ? 3.865 -8.217 -17.048 1.00 95.25 73 GLY A O 1
ATOM 553 N N . GLY A 1 74 ? 5.766 -7.420 -16.157 1.00 96.25 74 GLY A N 1
ATOM 554 C CA . GLY A 1 74 ? 5.636 -8.124 -14.884 1.00 96.25 74 GLY A CA 1
ATOM 555 C C . GLY A 1 74 ? 4.518 -7.550 -14.009 1.00 96.25 74 GLY A C 1
ATOM 556 O O . GLY A 1 74 ? 4.193 -6.363 -14.080 1.00 96.25 74 GLY A O 1
ATOM 557 N N . HIS A 1 75 ? 3.933 -8.391 -13.158 1.00 97.31 75 HIS A N 1
ATOM 558 C CA . HIS A 1 75 ? 2.878 -7.997 -12.222 1.00 97.31 75 HIS A CA 1
ATOM 559 C C . HIS A 1 75 ? 3.436 -7.833 -10.813 1.00 97.31 75 HIS A C 1
ATOM 561 O O . HIS A 1 75 ? 4.264 -8.639 -10.389 1.00 97.31 75 HIS A O 1
ATOM 567 N N . ALA A 1 76 ? 2.969 -6.835 -10.065 1.00 98.25 76 ALA A N 1
ATOM 568 C CA . ALA A 1 76 ? 3.435 -6.613 -8.698 1.00 98.25 76 ALA A CA 1
ATOM 569 C C . ALA A 1 76 ? 2.283 -6.540 -7.693 1.00 98.25 76 ALA A C 1
ATOM 571 O O . ALA A 1 76 ? 1.240 -5.948 -7.967 1.00 98.25 76 ALA A O 1
ATOM 572 N N . LEU A 1 77 ? 2.509 -7.121 -6.516 1.00 98.31 77 LEU A N 1
ATOM 573 C CA . LEU A 1 77 ? 1.673 -6.963 -5.331 1.00 98.31 77 LEU A CA 1
ATOM 574 C C . LEU A 1 77 ? 2.531 -6.325 -4.240 1.00 98.31 77 LEU A C 1
ATOM 576 O O . LEU A 1 77 ? 3.525 -6.904 -3.806 1.00 98.31 77 LEU A O 1
ATOM 580 N N . ILE A 1 78 ? 2.180 -5.113 -3.835 1.00 98.62 78 ILE A N 1
ATOM 581 C CA . ILE A 1 78 ? 3.050 -4.249 -3.045 1.00 98.62 78 ILE A CA 1
ATOM 582 C C . ILE A 1 78 ? 2.342 -3.876 -1.750 1.00 98.62 78 ILE A C 1
ATOM 584 O O . ILE A 1 78 ? 1.294 -3.242 -1.784 1.00 98.62 78 ILE A O 1
ATOM 588 N N . PHE A 1 79 ? 2.952 -4.216 -0.620 1.00 98.56 79 PHE A N 1
ATOM 589 C CA . PHE A 1 79 ? 2.505 -3.825 0.711 1.00 98.56 79 PHE A CA 1
ATOM 590 C C . PHE A 1 79 ? 3.454 -2.756 1.252 1.00 98.56 79 PHE A C 1
ATOM 592 O O . PHE A 1 79 ? 4.617 -3.043 1.555 1.00 98.56 79 PHE A O 1
ATOM 599 N N . VAL A 1 80 ? 2.963 -1.523 1.324 1.00 98.31 80 VAL A N 1
ATOM 600 C CA . VAL A 1 80 ? 3.626 -0.373 1.958 1.00 98.31 80 VAL A CA 1
ATOM 601 C C . VAL A 1 80 ? 2.847 0.017 3.198 1.00 98.31 80 VAL A C 1
ATOM 603 O O . VAL A 1 80 ? 1.676 -0.325 3.313 1.00 98.31 80 VAL A O 1
ATOM 606 N N . ASP A 1 81 ? 3.475 0.733 4.119 1.00 97.44 81 ASP A N 1
ATOM 607 C CA . ASP A 1 81 ? 2.859 0.974 5.416 1.00 97.44 81 ASP A CA 1
ATOM 608 C C . ASP A 1 81 ? 3.327 2.304 6.013 1.00 97.44 81 ASP A C 1
ATOM 610 O O . ASP A 1 81 ? 4.538 2.511 6.128 1.00 97.44 81 ASP A O 1
ATOM 614 N N . PRO A 1 82 ? 2.434 3.228 6.403 1.00 96.44 82 PRO A N 1
ATOM 615 C CA . PRO A 1 82 ? 2.830 4.413 7.165 1.00 96.44 82 PRO A CA 1
ATOM 616 C C . PRO A 1 82 ? 3.229 4.089 8.616 1.00 96.44 82 PRO A C 1
ATOM 618 O O . PRO A 1 82 ? 3.880 4.917 9.257 1.00 96.44 82 PRO A O 1
ATOM 621 N N . LEU A 1 83 ? 2.820 2.935 9.158 1.00 94.38 83 LEU A N 1
ATOM 622 C CA . LEU A 1 83 ? 3.149 2.474 10.501 1.00 94.38 83 LEU A CA 1
ATOM 623 C C . LEU A 1 83 ? 2.893 0.966 10.648 1.00 94.38 83 LEU A C 1
ATOM 625 O O . LEU A 1 83 ? 1.866 0.559 11.186 1.00 94.38 83 LEU A O 1
ATOM 629 N N . ALA A 1 84 ? 3.889 0.149 10.305 1.00 93.62 84 ALA A N 1
ATOM 630 C CA . ALA A 1 84 ? 3.784 -1.289 10.514 1.00 93.62 84 ALA A CA 1
ATOM 631 C C . ALA A 1 84 ? 3.855 -1.621 12.014 1.00 93.62 84 ALA A C 1
ATOM 633 O O . ALA A 1 84 ? 4.916 -1.544 12.658 1.00 93.62 84 ALA A O 1
ATOM 634 N N . GLU A 1 85 ? 2.730 -2.035 12.589 1.00 89.81 85 GLU A N 1
ATOM 635 C CA . GLU A 1 85 ? 2.622 -2.479 13.970 1.00 89.81 85 GLU A CA 1
ATOM 636 C C . GLU A 1 85 ? 3.470 -3.729 14.231 1.00 89.81 85 GLU A C 1
ATOM 638 O O . GLU A 1 85 ? 4.093 -3.851 15.291 1.00 89.81 85 GLU A O 1
ATOM 643 N N . ALA A 1 86 ? 3.561 -4.615 13.238 1.00 87.50 86 ALA A N 1
ATOM 644 C CA . ALA A 1 86 ? 4.451 -5.768 13.214 1.00 87.50 86 ALA A CA 1
ATOM 645 C C . ALA A 1 86 ? 5.937 -5.420 13.392 1.00 87.50 86 ALA A C 1
ATOM 647 O O . ALA A 1 86 ? 6.706 -6.214 13.948 1.00 87.50 86 ALA A O 1
ATOM 648 N N . ASP A 1 87 ? 6.373 -4.268 12.869 1.00 86.62 87 ASP A N 1
ATOM 649 C CA . ASP A 1 87 ? 7.775 -3.866 12.888 1.00 86.62 87 ASP A CA 1
ATOM 650 C C . ASP A 1 87 ? 8.143 -3.355 14.277 1.00 86.62 87 ASP A C 1
ATOM 652 O O . ASP A 1 87 ? 7.592 -2.375 14.771 1.00 86.62 87 ASP A O 1
ATOM 656 N N . ARG A 1 88 ? 9.119 -4.002 14.914 1.00 77.00 88 ARG A N 1
ATOM 657 C CA . ARG A 1 88 ? 9.636 -3.587 16.224 1.00 77.00 88 ARG A CA 1
ATOM 658 C C . ARG A 1 88 ? 10.657 -2.449 16.135 1.00 77.00 88 ARG A C 1
ATOM 660 O O . ARG A 1 88 ? 11.323 -2.175 17.124 1.00 77.00 88 ARG A O 1
ATOM 667 N N . GLY A 1 89 ? 10.842 -1.814 14.976 1.00 72.62 89 GLY A N 1
ATOM 668 C CA . GLY A 1 89 ? 11.698 -0.634 14.828 1.00 72.62 89 GLY A CA 1
ATOM 669 C C . GLY A 1 89 ? 13.184 -0.922 15.062 1.00 72.62 89 GLY A C 1
ATOM 670 O O . GLY A 1 89 ? 13.897 -0.080 15.601 1.00 72.62 89 GLY A O 1
ATOM 671 N N . GLY A 1 90 ? 13.664 -2.122 14.713 1.00 61.72 90 GLY A N 1
ATOM 672 C CA . GLY A 1 90 ? 15.098 -2.454 14.734 1.00 61.72 90 GLY A CA 1
ATOM 673 C C . GLY A 1 90 ? 15.780 -2.475 16.113 1.00 61.72 90 GLY A C 1
ATOM 674 O O . GLY A 1 90 ? 17.000 -2.353 16.178 1.00 61.72 90 GLY A O 1
ATOM 675 N N . GLY A 1 91 ? 15.029 -2.621 17.212 1.00 55.03 91 GLY A N 1
ATOM 676 C CA . GLY A 1 91 ? 15.601 -2.753 18.559 1.00 55.03 91 GLY A CA 1
ATOM 677 C C . GLY A 1 91 ? 16.422 -4.038 18.737 1.00 55.03 91 GLY A C 1
ATOM 678 O O . GLY A 1 91 ? 16.095 -5.081 18.169 1.00 55.03 91 GLY A O 1
ATOM 679 N N . ASN A 1 92 ? 17.488 -3.975 19.543 1.00 50.66 92 ASN A N 1
ATOM 680 C CA . ASN A 1 92 ? 18.301 -5.143 19.890 1.00 50.66 92 ASN A CA 1
ATOM 681 C C . ASN A 1 92 ? 17.420 -6.199 20.596 1.00 50.66 92 ASN A C 1
ATOM 683 O O . ASN A 1 92 ? 16.882 -5.893 21.662 1.00 50.66 92 ASN A O 1
ATOM 687 N N . PRO A 1 93 ? 17.308 -7.442 20.085 1.00 51.28 93 PRO A N 1
ATOM 688 C CA . PRO A 1 93 ? 16.521 -8.502 20.724 1.00 51.28 93 PRO A CA 1
ATOM 689 C C . PRO A 1 93 ? 16.923 -8.774 22.183 1.00 51.28 93 PRO A C 1
ATOM 691 O O . PRO A 1 93 ? 16.095 -9.194 22.986 1.00 51.28 93 PRO A O 1
ATOM 694 N N . MET A 1 94 ? 18.187 -8.498 22.533 1.00 53.94 94 MET A N 1
ATOM 695 C CA . MET A 1 94 ? 18.749 -8.664 23.880 1.00 53.94 94 MET A CA 1
ATOM 696 C C . MET A 1 94 ? 18.433 -7.507 24.836 1.00 53.94 94 MET A C 1
ATOM 698 O O . MET A 1 94 ? 18.745 -7.596 26.022 1.00 53.94 94 MET A O 1
ATOM 702 N N . ASN A 1 95 ? 17.824 -6.420 24.356 1.00 53.06 95 ASN A N 1
ATOM 703 C CA . ASN A 1 95 ? 17.367 -5.329 25.206 1.00 53.06 95 ASN A CA 1
ATOM 704 C C . ASN A 1 95 ? 15.906 -4.967 24.885 1.00 53.06 95 ASN A C 1
ATOM 706 O O . ASN A 1 95 ? 15.663 -4.004 24.161 1.00 53.06 95 ASN A O 1
ATOM 710 N N . PRO A 1 96 ? 14.926 -5.687 25.465 1.00 48.81 96 PRO A N 1
ATOM 711 C CA . PRO A 1 96 ? 13.498 -5.398 25.295 1.00 48.81 96 PRO A CA 1
ATOM 712 C C . PRO A 1 96 ? 13.091 -3.982 25.736 1.00 48.81 96 PRO A C 1
ATOM 714 O O . PRO A 1 96 ? 12.059 -3.478 25.304 1.00 48.81 96 PRO A O 1
ATOM 717 N N . PHE A 1 97 ? 13.901 -3.344 26.592 1.00 52.19 97 PHE A N 1
ATOM 718 C CA . PHE A 1 97 ? 13.725 -1.967 27.069 1.00 52.19 97 PHE A CA 1
ATOM 719 C C . PHE A 1 97 ? 14.598 -0.949 26.316 1.00 52.19 97 PHE A C 1
ATOM 721 O O . PHE A 1 97 ? 14.440 0.258 26.491 1.00 52.19 97 PHE A O 1
ATOM 728 N N . GLY A 1 98 ? 15.519 -1.418 25.472 1.00 48.88 98 GLY A N 1
ATOM 729 C CA . GLY A 1 98 ? 16.295 -0.606 24.544 1.00 48.88 98 GLY A CA 1
ATOM 730 C C . GLY A 1 98 ? 15.427 -0.343 23.335 1.00 48.88 98 GLY A C 1
ATOM 731 O O . GLY A 1 98 ? 15.538 -1.060 22.346 1.00 48.88 98 GLY A O 1
ATOM 732 N N . GLY A 1 99 ? 14.509 0.612 23.495 1.00 46.56 99 GLY A N 1
ATOM 733 C CA . GLY A 1 99 ? 13.411 0.897 22.581 1.00 46.56 99 GLY A CA 1
ATOM 734 C C . GLY A 1 99 ? 13.755 0.650 21.116 1.00 46.56 99 GLY A C 1
ATOM 735 O O . GLY A 1 99 ? 14.709 1.213 20.577 1.00 46.56 99 GLY A O 1
ATOM 736 N N . GLY A 1 100 ? 12.934 -0.181 20.475 1.00 55.28 100 GLY A N 1
ATOM 737 C CA . GLY A 1 100 ? 12.756 -0.112 19.036 1.00 55.28 100 GLY A CA 1
ATOM 738 C C . GLY A 1 100 ? 12.463 1.333 18.655 1.00 55.28 100 GLY A C 1
ATOM 739 O O . GLY A 1 100 ? 11.500 1.915 19.147 1.00 55.28 100 GLY A O 1
ATOM 740 N N . GLY A 1 101 ? 13.350 1.932 17.871 1.00 60.81 101 GLY A N 1
ATOM 741 C CA . GLY A 1 101 ? 13.327 3.368 17.576 1.00 60.81 101 GLY A CA 1
ATOM 742 C C . GLY A 1 101 ? 13.678 3.698 16.131 1.00 60.81 101 GLY A C 1
ATOM 743 O O . GLY A 1 101 ? 13.714 4.866 15.757 1.00 60.81 101 GLY A O 1
ATOM 744 N N . GLY A 1 102 ? 13.947 2.682 15.313 1.00 75.19 102 GLY A N 1
ATOM 745 C CA . GLY A 1 102 ? 14.034 2.835 13.872 1.00 75.19 102 GLY A CA 1
ATOM 746 C C . GLY A 1 102 ? 12.658 3.138 13.267 1.00 75.19 102 GLY A C 1
ATOM 747 O O . GLY A 1 102 ? 11.641 2.751 13.853 1.00 75.19 102 GLY A O 1
ATOM 748 N N . PRO A 1 103 ? 12.620 3.783 12.086 1.00 84.75 103 PRO A N 1
ATOM 749 C CA . PRO A 1 103 ? 11.385 4.021 11.343 1.00 84.75 103 PRO A CA 1
ATOM 750 C C . PRO A 1 103 ? 10.601 2.720 11.182 1.00 84.75 103 PRO A C 1
ATOM 752 O O . PRO A 1 103 ? 11.204 1.669 10.955 1.00 84.75 103 PRO A O 1
ATOM 755 N N . ARG A 1 104 ? 9.282 2.770 11.338 1.00 89.88 104 ARG A N 1
ATOM 756 C CA . ARG A 1 104 ? 8.382 1.608 11.203 1.00 89.88 104 ARG A CA 1
ATOM 757 C C . ARG A 1 104 ? 7.519 1.702 9.952 1.00 89.88 104 ARG A C 1
ATOM 759 O O . ARG A 1 104 ? 6.731 0.806 9.695 1.00 89.88 104 ARG A O 1
ATOM 766 N N . ASP A 1 105 ? 7.691 2.769 9.194 1.00 93.50 105 ASP A N 1
ATOM 767 C CA . ASP A 1 105 ? 7.090 3.002 7.898 1.00 93.50 105 ASP A CA 1
ATOM 768 C C . ASP A 1 105 ? 7.919 2.371 6.765 1.00 93.50 105 ASP A C 1
ATOM 770 O O . ASP A 1 105 ? 9.108 2.058 6.913 1.00 93.50 105 ASP A O 1
ATOM 774 N N . SER A 1 106 ? 7.267 2.171 5.624 1.00 95.56 106 SER A N 1
ATOM 775 C CA . SER A 1 106 ? 7.854 1.752 4.356 1.00 95.56 106 SER A CA 1
ATOM 776 C C . SER A 1 106 ? 7.113 2.392 3.185 1.00 95.56 106 SER A C 1
ATOM 778 O O . SER A 1 106 ? 5.901 2.596 3.228 1.00 95.56 106 SER A O 1
ATOM 780 N N . ASN A 1 107 ? 7.844 2.726 2.120 1.00 95.81 107 ASN A N 1
ATOM 781 C CA . ASN A 1 107 ? 7.281 3.353 0.924 1.00 95.81 107 ASN A CA 1
ATOM 782 C C . ASN A 1 107 ? 8.259 3.246 -0.264 1.00 95.81 107 ASN A C 1
ATOM 784 O O . ASN A 1 107 ? 9.443 2.963 -0.083 1.00 95.81 107 ASN A O 1
ATOM 788 N N . MET A 1 108 ? 7.788 3.529 -1.482 1.00 96.31 108 MET A N 1
ATOM 789 C CA . MET A 1 108 ? 8.600 3.615 -2.705 1.00 96.31 108 MET A CA 1
ATOM 790 C C . MET A 1 108 ? 8.283 4.893 -3.504 1.00 96.31 108 MET A C 1
ATOM 792 O O . MET A 1 108 ? 7.872 4.816 -4.664 1.00 96.31 108 MET A O 1
ATOM 796 N N . PRO A 1 109 ? 8.481 6.090 -2.916 1.00 95.19 109 PRO A N 1
ATOM 797 C CA . PRO A 1 109 ? 7.936 7.345 -3.442 1.00 95.19 109 PRO A CA 1
ATOM 798 C C . PRO A 1 109 ? 8.402 7.674 -4.866 1.00 95.19 109 PRO A C 1
ATOM 800 O O . PRO A 1 109 ? 7.615 8.168 -5.665 1.00 95.19 109 PRO A O 1
ATOM 803 N N . LYS A 1 110 ? 9.656 7.362 -5.216 1.00 95.38 110 LYS A N 1
ATOM 804 C CA . LYS A 1 110 ? 10.211 7.611 -6.557 1.00 95.38 110 LYS A CA 1
ATOM 805 C C . LYS A 1 110 ? 9.477 6.823 -7.648 1.00 95.38 110 LYS A C 1
ATOM 807 O O . LYS A 1 110 ? 9.129 7.385 -8.682 1.00 95.38 110 LYS A O 1
ATOM 812 N N . VAL A 1 111 ? 9.222 5.539 -7.399 1.00 96.94 111 VAL A N 1
ATOM 813 C CA . VAL A 1 111 ? 8.514 4.647 -8.331 1.00 96.94 111 VAL A CA 1
ATOM 814 C C . VAL A 1 111 ? 7.023 4.982 -8.359 1.00 96.94 111 VAL A C 1
ATOM 816 O O . VAL A 1 111 ? 6.435 5.121 -9.427 1.00 96.94 111 VAL A O 1
ATOM 819 N N . PHE A 1 112 ? 6.427 5.204 -7.189 1.00 97.19 112 PHE A N 1
ATOM 820 C CA . PHE A 1 112 ? 5.016 5.561 -7.053 1.00 97.19 112 PHE A CA 1
ATOM 821 C C . PHE A 1 112 ? 4.675 6.867 -7.781 1.00 97.19 112 PHE A C 1
ATOM 823 O O . PHE A 1 112 ? 3.710 6.899 -8.545 1.00 97.19 112 PHE A O 1
ATOM 830 N N . ALA A 1 113 ? 5.525 7.892 -7.667 1.00 95.31 113 ALA A N 1
ATOM 831 C CA . ALA A 1 113 ? 5.361 9.141 -8.404 1.00 95.31 113 ALA A CA 1
ATOM 832 C C . ALA A 1 113 ? 5.366 8.931 -9.929 1.00 95.31 113 ALA A C 1
ATOM 834 O O . ALA A 1 113 ? 4.532 9.505 -10.629 1.00 95.31 113 ALA A O 1
ATOM 835 N N . ALA A 1 114 ? 6.257 8.081 -10.454 1.00 96.25 114 ALA A N 1
ATOM 836 C CA . ALA A 1 114 ? 6.299 7.757 -11.883 1.00 96.25 114 ALA A CA 1
ATOM 837 C C . ALA A 1 114 ? 5.047 6.995 -12.350 1.00 96.25 114 ALA A C 1
ATOM 839 O O . ALA A 1 114 ? 4.589 7.173 -13.480 1.00 96.25 114 ALA A O 1
ATOM 840 N N . TRP A 1 115 ? 4.466 6.181 -11.467 1.00 97.19 115 TRP A N 1
ATOM 841 C CA . TRP A 1 115 ? 3.237 5.432 -11.725 1.00 97.19 115 TRP A CA 1
ATOM 842 C C . TRP A 1 115 ? 1.961 6.214 -11.386 1.00 97.19 115 TRP A C 1
ATOM 844 O O . TRP A 1 115 ? 0.864 5.683 -11.544 1.00 97.19 115 TRP A O 1
ATOM 854 N N . GLY A 1 116 ? 2.077 7.475 -10.958 1.00 96.50 116 GLY A N 1
ATOM 855 C CA . GLY A 1 116 ? 0.941 8.358 -10.697 1.00 96.50 116 GLY A CA 1
ATOM 856 C C . GLY A 1 116 ? 0.174 8.058 -9.408 1.00 96.50 116 GLY A C 1
ATOM 857 O O . GLY A 1 116 ? -0.997 8.429 -9.312 1.00 96.50 116 GLY A O 1
ATOM 858 N N . ILE A 1 117 ? 0.806 7.395 -8.439 1.00 96.62 117 ILE A N 1
ATOM 859 C CA . ILE A 1 117 ? 0.207 7.043 -7.149 1.00 96.62 117 ILE A CA 1
ATOM 860 C C . ILE A 1 117 ? 1.019 7.629 -5.993 1.00 96.62 117 ILE A C 1
ATOM 862 O O . ILE A 1 117 ? 2.225 7.838 -6.097 1.00 96.62 117 ILE A O 1
ATOM 866 N N . GLU A 1 118 ? 0.371 7.860 -4.862 1.00 96.81 118 GLU A N 1
ATOM 867 C CA . GLU A 1 118 ? 0.999 8.373 -3.650 1.00 96.81 118 GLU A CA 1
ATOM 868 C C . GLU A 1 118 ? 0.435 7.649 -2.428 1.00 96.81 118 GLU A C 1
ATOM 870 O O . GLU A 1 118 ? -0.779 7.522 -2.287 1.00 96.81 118 GLU A O 1
ATOM 875 N N . LEU A 1 119 ? 1.314 7.210 -1.526 1.00 98.12 119 LEU A N 1
ATOM 876 C CA . LEU A 1 119 ? 0.943 6.905 -0.146 1.00 98.12 119 LEU A CA 1
ATOM 877 C C . LEU A 1 119 ? 1.024 8.209 0.652 1.00 98.12 119 LEU A C 1
ATOM 879 O O . LEU A 1 119 ? 2.106 8.796 0.717 1.00 98.12 119 LEU A O 1
ATOM 883 N N . VAL A 1 120 ? -0.087 8.648 1.251 1.00 97.81 120 VAL A N 1
ATOM 884 C CA . VAL A 1 120 ? -0.145 9.911 2.002 1.00 97.81 120 VAL A CA 1
ATOM 885 C C . VAL A 1 120 ? 0.902 9.893 3.129 1.00 97.81 120 VAL A C 1
ATOM 887 O O . VAL A 1 120 ? 0.803 9.067 4.042 1.00 97.81 120 VAL A O 1
ATOM 890 N N . PRO A 1 121 ? 1.908 10.788 3.103 1.00 95.06 121 PRO A N 1
ATOM 891 C CA . PRO A 1 121 ? 3.035 10.706 4.025 1.00 95.06 121 PRO A CA 1
ATOM 892 C C . PRO A 1 121 ? 2.628 10.889 5.489 1.00 95.06 121 PRO A C 1
ATOM 894 O O . PRO A 1 121 ? 1.989 11.878 5.845 1.00 95.06 121 PRO A O 1
ATOM 897 N N . GLY A 1 122 ? 3.049 9.958 6.351 1.00 95.44 122 GLY A N 1
ATOM 898 C CA . GLY A 1 122 ? 2.894 10.068 7.806 1.00 95.44 122 GLY A CA 1
ATOM 899 C C . GLY A 1 122 ? 1.449 10.016 8.311 1.00 95.44 122 GLY A C 1
ATOM 900 O O . GLY A 1 122 ? 1.208 10.336 9.476 1.00 95.44 122 GLY A O 1
ATOM 901 N N . LYS A 1 123 ? 0.492 9.623 7.465 1.00 97.75 123 LYS A N 1
ATOM 902 C CA . LYS A 1 123 ? -0.923 9.524 7.821 1.00 97.75 123 LYS A CA 1
ATOM 903 C C . LYS A 1 123 ? -1.391 8.083 7.829 1.00 97.75 123 LYS A C 1
ATOM 905 O O . LYS A 1 123 ? -1.067 7.315 6.929 1.00 97.75 123 LYS A O 1
ATOM 910 N N . VAL A 1 124 ? -2.214 7.776 8.819 1.00 97.94 124 VAL A N 1
ATOM 911 C CA . VAL A 1 124 ? -3.017 6.560 8.877 1.00 97.94 124 VAL A CA 1
ATOM 912 C C . VAL A 1 124 ? -4.488 6.920 8.734 1.00 97.94 124 VAL A C 1
ATOM 914 O O . VAL A 1 124 ? -4.917 8.028 9.072 1.00 97.94 124 VAL A O 1
ATOM 917 N N . LEU A 1 125 ? -5.248 5.963 8.243 1.00 98.25 125 LEU A N 1
ATOM 918 C CA . LEU A 1 125 ? -6.686 5.985 8.143 1.00 98.25 125 LEU A CA 1
ATOM 919 C C . LEU A 1 125 ? -7.306 5.589 9.486 1.00 98.25 125 LEU A C 1
ATOM 921 O O . LEU A 1 125 ? -6.874 4.634 10.134 1.00 98.25 125 LEU A O 1
ATOM 925 N N . ALA A 1 126 ? -8.331 6.329 9.894 1.00 97.69 126 ALA A N 1
ATOM 926 C CA . ALA A 1 126 ? -9.184 5.967 11.009 1.00 97.69 126 ALA A CA 1
ATOM 927 C C . ALA A 1 126 ? -10.653 6.037 10.600 1.00 97.69 126 ALA A C 1
ATOM 929 O O . ALA A 1 126 ? -11.074 7.018 9.995 1.00 97.69 126 ALA A O 1
ATOM 930 N N . ASP A 1 127 ? -11.425 5.029 10.980 1.00 97.62 127 ASP A N 1
ATOM 931 C CA . ASP A 1 127 ? -12.834 4.875 10.640 1.00 97.62 127 ASP A CA 1
ATOM 932 C C . ASP A 1 127 ? -13.570 4.292 11.856 1.00 97.62 127 ASP A C 1
ATOM 934 O O . ASP A 1 127 ? -13.329 3.163 12.289 1.00 97.62 127 ASP A O 1
ATOM 938 N N . LEU A 1 128 ? -14.401 5.117 12.493 1.00 96.75 128 LEU A N 1
ATOM 939 C CA . LEU A 1 128 ? -15.079 4.770 13.737 1.00 96.75 128 LEU A CA 1
ATOM 940 C C . LEU A 1 128 ? -16.226 3.765 13.533 1.00 96.75 128 LEU A C 1
ATOM 942 O O . LEU A 1 128 ? -16.305 2.829 14.332 1.00 96.75 128 LEU A O 1
ATOM 946 N N . PRO A 1 129 ? -17.104 3.900 12.518 1.00 96.88 129 PRO A N 1
ATOM 947 C CA . PRO A 1 129 ? -18.084 2.863 12.187 1.00 96.88 129 PRO A CA 1
ATOM 948 C C . PRO A 1 129 ? -17.486 1.467 11.971 1.00 96.88 129 PRO A C 1
ATOM 950 O O . PRO A 1 129 ? -18.115 0.475 12.350 1.00 96.88 129 PRO A O 1
ATOM 953 N N . LEU A 1 130 ? -16.277 1.385 11.408 1.00 97.06 130 LEU A N 1
ATOM 954 C CA . LEU A 1 130 ? -15.589 0.121 11.119 1.00 97.06 130 LEU A CA 1
ATOM 955 C C . LEU A 1 130 ? -14.615 -0.339 12.216 1.00 97.06 130 LEU A C 1
ATOM 957 O O . LEU A 1 130 ? -13.942 -1.363 12.060 1.00 97.06 130 LEU A O 1
ATOM 961 N N . ALA A 1 131 ? -14.53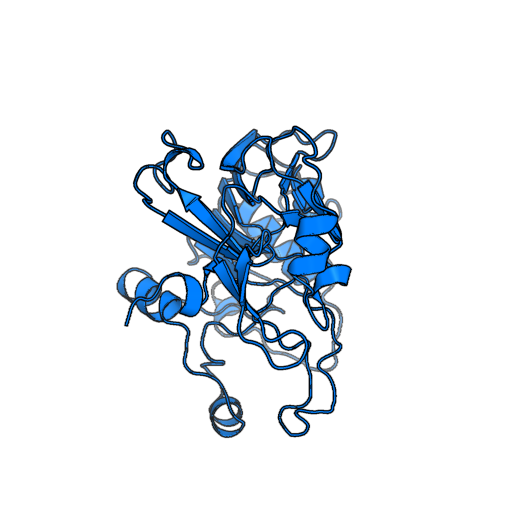7 0.394 13.327 1.00 96.50 131 ALA A N 1
ATOM 962 C CA . ALA A 1 131 ? -13.552 0.174 14.373 1.00 96.50 131 ALA A CA 1
ATOM 963 C C . ALA A 1 131 ? -13.690 -1.195 15.059 1.00 96.50 131 ALA A C 1
ATOM 965 O O . ALA A 1 131 ? -14.766 -1.602 15.511 1.00 96.50 131 ALA A O 1
ATOM 966 N N . LYS A 1 132 ? -12.556 -1.870 15.265 1.00 94.75 132 LYS A N 1
ATOM 967 C CA . LYS A 1 132 ? -12.462 -2.992 16.200 1.00 94.75 132 LYS A CA 1
ATOM 968 C C . LYS A 1 132 ? -12.525 -2.507 17.639 1.00 94.75 132 LYS A C 1
ATOM 970 O O . LYS A 1 132 ? -11.976 -1.471 18.011 1.00 94.75 132 LYS A O 1
ATOM 975 N N . LYS A 1 133 ? -13.107 -3.348 18.492 1.00 93.19 133 LYS A N 1
ATOM 976 C CA . LYS A 1 133 ? -13.075 -3.171 19.944 1.00 93.19 133 LYS A CA 1
ATOM 977 C C . LYS A 1 133 ? -11.795 -3.756 20.527 1.00 93.19 133 LYS A C 1
ATOM 979 O O . LYS A 1 133 ? -11.470 -4.916 20.280 1.00 93.19 133 LYS A O 1
ATOM 984 N N . VAL A 1 134 ? -11.111 -2.978 21.359 1.00 91.19 134 VAL A N 1
ATOM 985 C CA . VAL A 1 134 ? -9.901 -3.394 22.080 1.00 91.19 134 VAL A CA 1
ATOM 986 C C . VAL A 1 134 ? -10.098 -3.256 23.582 1.00 91.19 134 VAL A C 1
ATOM 988 O O . VAL A 1 134 ? -10.902 -2.451 24.056 1.00 91.19 134 VAL A O 1
ATOM 991 N N . GLN A 1 135 ? -9.358 -4.053 24.349 1.00 88.94 135 GLN A N 1
ATOM 992 C CA . GLN A 1 135 ? -9.320 -3.924 25.800 1.00 88.94 135 GLN A CA 1
ATOM 993 C C . GLN A 1 135 ? -8.203 -2.967 26.203 1.00 88.94 135 GLN A C 1
ATOM 995 O O . GLN A 1 135 ? -7.032 -3.204 25.916 1.00 88.94 135 GLN A O 1
ATOM 1000 N N . VAL A 1 136 ? -8.567 -1.907 26.913 1.00 84.81 136 VAL A N 1
ATOM 1001 C CA . VAL A 1 136 ? -7.635 -0.963 27.532 1.00 84.81 136 VAL A CA 1
ATOM 1002 C C . VAL A 1 136 ? -7.761 -1.038 29.049 1.00 84.81 136 VAL A C 1
ATOM 1004 O O . VAL A 1 136 ? -8.808 -1.406 29.582 1.00 84.81 136 VAL A O 1
ATOM 1007 N N . GLN A 1 137 ? -6.691 -0.693 29.765 1.00 83.31 137 GLN A N 1
ATOM 1008 C CA . GLN A 1 137 ? -6.686 -0.646 31.232 1.00 83.31 137 GLN A CA 1
ATOM 1009 C C . GLN A 1 137 ? -6.306 0.743 31.765 1.00 83.31 137 GLN A C 1
ATOM 1011 O O . GLN A 1 137 ? -5.313 0.877 32.488 1.00 83.31 137 GLN A O 1
ATOM 1016 N N . PRO A 1 138 ? -7.062 1.808 31.434 1.00 77.81 138 PRO A N 1
ATOM 1017 C CA . PRO A 1 138 ? -6.810 3.121 32.005 1.00 77.81 138 PRO A CA 1
ATOM 1018 C C . PRO A 1 138 ? -6.985 3.053 33.527 1.00 77.81 138 PRO A C 1
ATOM 1020 O O . PRO A 1 138 ? -8.018 2.614 34.036 1.00 77.81 138 PRO A O 1
ATOM 1023 N N . GLN A 1 139 ? -5.948 3.463 34.266 1.00 78.75 139 GLN A N 1
ATOM 1024 C CA . GLN A 1 139 ? -5.940 3.491 35.737 1.00 78.75 139 GLN A CA 1
ATOM 1025 C C . GLN A 1 139 ? -6.298 2.134 36.389 1.00 78.75 139 GLN A C 1
ATOM 1027 O O . GLN A 1 139 ? -6.917 2.087 37.452 1.00 78.75 139 GLN A O 1
ATOM 1032 N N . GLY A 1 140 ? -5.926 1.020 35.745 1.00 81.31 140 GLY A N 1
ATOM 1033 C CA . GLY A 1 140 ? -6.114 -0.335 36.278 1.00 81.31 140 GLY A CA 1
ATOM 1034 C C . GLY A 1 140 ? -7.539 -0.887 36.170 1.00 81.31 140 GLY A C 1
ATOM 1035 O O . GLY A 1 140 ? -7.826 -1.937 36.741 1.00 81.31 140 GLY A O 1
ATOM 1036 N N . ARG A 1 141 ? -8.444 -0.210 35.449 1.00 84.25 141 ARG A N 1
ATOM 1037 C CA . ARG A 1 141 ? -9.791 -0.723 35.158 1.00 84.25 141 ARG A CA 1
ATOM 1038 C C . ARG A 1 141 ? -9.872 -1.196 33.716 1.00 84.25 141 ARG A C 1
ATOM 1040 O O . ARG A 1 141 ? -9.682 -0.396 32.808 1.00 84.25 141 ARG A O 1
ATOM 1047 N N . LEU A 1 142 ? -10.201 -2.471 33.523 1.00 86.69 142 LEU A N 1
ATOM 1048 C CA . LEU A 1 142 ? -10.502 -3.032 32.206 1.00 86.69 142 LEU A CA 1
ATOM 1049 C C . LEU A 1 142 ? -11.710 -2.320 31.592 1.00 86.69 142 LEU A C 1
ATOM 1051 O O . LEU A 1 142 ? -12.784 -2.274 32.193 1.00 86.69 142 LEU A O 1
ATOM 1055 N N . GLN A 1 143 ? -11.524 -1.781 30.393 1.00 88.88 143 GLN A N 1
ATOM 1056 C CA . GLN A 1 143 ? -12.570 -1.178 29.577 1.00 88.88 143 GLN A CA 1
ATOM 1057 C C . GLN A 1 143 ? -12.436 -1.681 28.143 1.00 88.88 143 GLN A C 1
ATOM 1059 O O . GLN A 1 143 ? -11.328 -1.886 27.651 1.00 88.88 143 GLN A O 1
ATOM 1064 N N . VAL A 1 144 ? -13.571 -1.880 27.479 1.00 92.19 144 VAL A N 1
ATOM 1065 C CA . VAL A 1 144 ? -13.626 -2.206 26.053 1.00 92.19 144 VAL A CA 1
ATOM 1066 C C . VAL A 1 144 ? -13.981 -0.927 25.311 1.00 92.19 144 VAL A C 1
ATOM 1068 O O . VAL A 1 144 ? -15.027 -0.341 25.584 1.00 92.19 144 VAL A O 1
ATOM 1071 N N . VAL A 1 145 ? -13.115 -0.493 24.402 1.00 93.50 145 VAL A N 1
ATOM 1072 C CA . VAL A 1 145 ? -13.271 0.755 23.642 1.00 93.50 145 VAL A CA 1
ATOM 1073 C C . VAL A 1 145 ? -13.069 0.494 22.156 1.00 93.50 145 VAL A C 1
ATOM 1075 O O . VAL A 1 145 ? -12.338 -0.424 21.785 1.00 93.50 145 VAL A O 1
ATOM 1078 N N . ASP A 1 146 ? -13.722 1.288 21.314 1.00 95.44 146 ASP A N 1
ATOM 1079 C CA . ASP A 1 146 ? -13.488 1.269 19.871 1.00 95.44 146 ASP A CA 1
ATOM 1080 C C . ASP A 1 146 ? -12.111 1.866 19.557 1.00 95.44 146 ASP A C 1
ATOM 1082 O O . ASP A 1 146 ? -11.721 2.892 20.119 1.00 95.44 146 ASP A O 1
ATOM 1086 N N . TYR A 1 147 ? -11.359 1.205 18.680 1.00 95.88 147 TYR A N 1
ATOM 1087 C CA . TYR A 1 147 ? -10.046 1.651 18.237 1.00 95.88 147 TYR A CA 1
ATOM 1088 C C . TYR A 1 147 ? -10.088 1.908 16.730 1.00 95.88 147 TYR A C 1
ATOM 1090 O O . TYR A 1 147 ? -9.935 0.975 15.946 1.00 95.88 147 TYR A O 1
ATOM 1098 N N . PRO A 1 148 ? -10.316 3.165 16.307 1.00 96.00 148 PRO A N 1
ATOM 1099 C CA . PRO A 1 148 ? -10.733 3.477 14.939 1.00 96.00 148 PRO A CA 1
ATOM 1100 C C . PRO A 1 148 ? -9.653 3.248 13.879 1.00 96.00 148 PRO A C 1
ATOM 1102 O O . PRO A 1 148 ? -9.938 3.364 12.702 1.00 96.00 148 PRO A O 1
ATOM 1105 N N . VAL A 1 149 ? -8.421 2.923 14.272 1.00 96.31 149 VAL A N 1
ATOM 1106 C CA . VAL A 1 149 ? -7.311 2.614 13.353 1.00 96.31 149 VAL A CA 1
ATOM 1107 C C . VAL A 1 149 ? -7.116 1.108 13.150 1.00 96.31 149 VAL A C 1
ATOM 1109 O O . VAL A 1 149 ? -6.280 0.704 12.350 1.00 96.31 149 VAL A O 1
ATOM 1112 N N . TRP A 1 150 ? -7.866 0.265 13.868 1.00 96.75 150 TRP A N 1
ATOM 1113 C CA . TRP A 1 150 ? -8.008 -1.163 13.575 1.00 96.75 150 TRP A CA 1
ATOM 1114 C C . TRP A 1 150 ? -9.383 -1.375 12.967 1.00 96.75 150 TRP A C 1
ATOM 1116 O O . TRP A 1 150 ? -10.386 -1.193 13.654 1.00 96.75 150 TRP A O 1
ATOM 1126 N N . ILE A 1 151 ? -9.436 -1.731 11.692 1.00 97.75 151 ILE A N 1
ATOM 1127 C CA . ILE A 1 151 ? -10.656 -1.588 10.896 1.00 97.75 151 ILE A CA 1
ATOM 1128 C C . ILE A 1 151 ? -11.032 -2.922 10.288 1.00 97.75 151 ILE A C 1
ATOM 1130 O O . ILE A 1 151 ? -10.204 -3.563 9.647 1.00 97.75 151 ILE A O 1
ATOM 1134 N N . ASP A 1 152 ? -12.291 -3.309 10.486 1.00 97.31 152 ASP A N 1
ATOM 1135 C CA . ASP A 1 152 ? -12.924 -4.438 9.812 1.00 97.31 152 ASP A CA 1
ATOM 1136 C C . ASP A 1 152 ? -13.681 -3.958 8.573 1.00 97.31 152 ASP A C 1
ATOM 1138 O O . ASP A 1 152 ? -14.873 -3.648 8.643 1.00 97.31 152 ASP A O 1
ATOM 1142 N N . PHE A 1 153 ? -13.005 -3.950 7.424 1.00 97.81 153 PHE A N 1
ATOM 1143 C CA . PHE A 1 153 ? -13.670 -3.761 6.140 1.00 97.81 153 PHE A CA 1
ATOM 1144 C C . PHE A 1 153 ? -14.562 -4.955 5.832 1.00 97.81 153 PHE A C 1
ATOM 1146 O O . PHE A 1 153 ? -14.159 -6.108 6.004 1.00 97.81 153 PHE A O 1
ATOM 1153 N N . ARG A 1 154 ? -15.771 -4.671 5.356 1.00 95.50 154 ARG A N 1
ATOM 1154 C CA . ARG A 1 154 ? -16.788 -5.662 4.992 1.00 95.50 154 ARG A CA 1
ATOM 1155 C C . ARG A 1 154 ? -17.140 -5.529 3.518 1.00 95.50 154 ARG A C 1
ATOM 1157 O O . ARG A 1 154 ? -16.612 -4.670 2.825 1.00 95.50 154 ARG A O 1
ATOM 1164 N N . GLN A 1 155 ? -18.028 -6.397 3.051 1.00 93.19 155 GLN A N 1
ATOM 1165 C CA . GLN A 1 155 ? -18.388 -6.540 1.643 1.00 93.19 155 GLN A CA 1
ATOM 1166 C C . GLN A 1 155 ? -18.653 -5.209 0.908 1.00 93.19 155 GLN A C 1
ATOM 1168 O O . GLN A 1 155 ? -18.160 -5.015 -0.191 1.00 93.19 155 GLN A O 1
ATOM 1173 N N . ASP A 1 156 ? -19.360 -4.281 1.542 1.00 94.50 156 ASP A N 1
ATOM 1174 C CA . ASP A 1 156 ? -19.698 -2.931 1.072 1.00 94.50 156 ASP A CA 1
ATOM 1175 C C . ASP A 1 156 ? -18.503 -1.979 0.854 1.00 94.50 156 ASP A C 1
ATOM 1177 O O . ASP A 1 156 ? -18.654 -0.947 0.203 1.00 94.50 156 ASP A O 1
ATOM 1181 N N . HIS A 1 157 ? -17.322 -2.341 1.350 1.00 97.44 157 HIS A N 1
ATOM 1182 C CA . HIS A 1 157 ? -16.069 -1.585 1.241 1.00 97.44 157 HIS A CA 1
ATOM 1183 C C . HIS A 1 157 ? -15.135 -2.146 0.162 1.00 97.44 157 HIS A C 1
ATOM 1185 O O . HIS A 1 157 ? -14.024 -1.647 -0.034 1.00 97.44 157 HIS A O 1
ATOM 1191 N N . PHE A 1 158 ? -15.565 -3.213 -0.516 1.00 98.19 158 PHE A N 1
ATOM 1192 C CA . PHE A 1 158 ? -14.780 -3.919 -1.514 1.00 98.19 158 PHE A CA 1
ATOM 1193 C C . PHE A 1 158 ? -15.281 -3.656 -2.923 1.00 98.19 158 PHE A C 1
ATOM 1195 O O . PHE A 1 158 ? -16.474 -3.507 -3.183 1.00 98.19 158 PHE A O 1
ATOM 1202 N N . ASN A 1 159 ? -14.350 -3.678 -3.871 1.00 96.88 159 ASN A N 1
ATOM 1203 C CA . ASN A 1 159 ? -14.715 -3.626 -5.273 1.00 96.88 159 ASN A CA 1
ATOM 1204 C C . ASN A 1 159 ? -15.295 -4.973 -5.724 1.00 96.88 159 ASN A C 1
ATOM 1206 O O . ASN A 1 159 ? -14.588 -5.984 -5.747 1.00 96.88 159 ASN A O 1
ATOM 1210 N N . HIS A 1 160 ? -16.579 -4.981 -6.088 1.00 94.44 160 HIS A N 1
ATOM 1211 C CA . HIS A 1 160 ? -17.280 -6.172 -6.577 1.00 94.44 160 HIS A CA 1
ATOM 1212 C C . HIS A 1 160 ? -17.029 -6.490 -8.051 1.00 94.44 160 HIS A C 1
ATOM 1214 O O . HIS A 1 160 ? -17.288 -7.618 -8.471 1.00 94.44 160 HIS A O 1
ATOM 1220 N N . ASP A 1 161 ? -16.500 -5.534 -8.812 1.00 94.25 161 ASP A N 1
ATOM 1221 C CA . ASP A 1 161 ? -16.152 -5.721 -10.219 1.00 94.25 161 ASP A CA 1
ATOM 1222 C C . ASP A 1 161 ? -14.738 -6.310 -10.381 1.00 94.25 161 ASP A C 1
ATOM 1224 O O . ASP A 1 161 ? -14.413 -6.870 -11.430 1.00 94.25 161 ASP A O 1
ATOM 1228 N N . ASP A 1 162 ? -13.894 -6.229 -9.343 1.00 94.56 162 ASP A N 1
ATOM 1229 C CA . ASP A 1 162 ? -12.564 -6.842 -9.330 1.00 94.56 162 ASP A CA 1
ATOM 1230 C C . ASP A 1 162 ? -12.587 -8.239 -8.701 1.00 94.56 162 ASP A C 1
ATOM 1232 O O . ASP A 1 162 ? -12.922 -8.415 -7.529 1.00 94.56 162 ASP A O 1
ATOM 1236 N N . ILE A 1 163 ? -12.156 -9.248 -9.462 1.00 92.88 163 ILE A N 1
ATOM 1237 C CA . ILE A 1 163 ? -12.153 -10.653 -9.028 1.00 92.88 163 ILE A CA 1
ATOM 1238 C C . ILE A 1 163 ? -11.349 -10.906 -7.742 1.00 92.88 163 ILE A C 1
ATOM 1240 O O . ILE A 1 163 ? -11.649 -11.858 -7.025 1.00 92.88 163 ILE A O 1
ATOM 1244 N N . VAL A 1 164 ? -10.344 -10.075 -7.438 1.00 92.69 164 VAL A N 1
ATOM 1245 C CA . VAL A 1 164 ? -9.504 -10.232 -6.243 1.00 92.69 164 VAL A CA 1
ATOM 1246 C C . VAL A 1 164 ? -10.299 -9.941 -4.975 1.00 92.69 164 VAL A C 1
ATOM 1248 O O . VAL A 1 164 ? -10.123 -10.640 -3.983 1.00 92.69 164 VAL A O 1
ATOM 1251 N N . THR A 1 165 ? -11.193 -8.952 -5.004 1.00 93.38 165 THR A N 1
ATOM 1252 C CA . THR A 1 165 ? -11.952 -8.503 -3.828 1.00 93.38 165 THR A CA 1
ATOM 1253 C C . THR A 1 165 ? -13.429 -8.883 -3.862 1.00 93.38 165 THR A C 1
ATOM 1255 O O . THR A 1 165 ? -14.079 -8.879 -2.820 1.00 93.38 165 THR A O 1
ATOM 1258 N N . ALA A 1 166 ? -13.957 -9.294 -5.019 1.00 90.31 166 ALA A N 1
ATOM 1259 C CA . ALA A 1 166 ? -15.387 -9.517 -5.229 1.00 90.31 166 ALA A CA 1
ATOM 1260 C C . ALA A 1 166 ? -16.035 -10.536 -4.280 1.00 90.31 166 ALA A C 1
ATOM 1262 O O . ALA A 1 166 ? -17.239 -10.460 -4.042 1.00 90.31 166 ALA A O 1
ATOM 1263 N N . GLN A 1 167 ? -15.266 -11.506 -3.780 1.00 90.06 167 GLN A N 1
ATOM 1264 C CA . GLN A 1 167 ? -15.753 -12.590 -2.916 1.00 90.06 167 GLN A CA 1
ATOM 1265 C C . GLN A 1 167 ? -15.147 -12.556 -1.509 1.00 90.06 167 GLN A C 1
ATOM 1267 O O . GLN A 1 167 ? -15.319 -13.504 -0.743 1.00 90.06 167 GLN A O 1
ATOM 1272 N N . ILE A 1 168 ? -14.430 -11.487 -1.156 1.00 91.50 168 ILE A N 1
ATOM 1273 C CA . ILE A 1 168 ? -13.852 -11.358 0.177 1.00 91.50 168 ILE A CA 1
ATOM 1274 C C . ILE A 1 168 ? -14.953 -10.905 1.151 1.00 91.50 168 ILE A C 1
ATOM 1276 O O . ILE A 1 168 ? -15.598 -9.887 0.906 1.00 91.50 168 ILE A O 1
ATOM 1280 N N . PRO A 1 169 ? -15.201 -11.634 2.256 1.00 91.88 169 PRO A N 1
ATOM 1281 C CA . PRO A 1 169 ? -16.248 -11.257 3.202 1.00 91.88 169 PRO A CA 1
ATOM 1282 C C . PRO A 1 169 ? -15.810 -10.133 4.149 1.00 91.88 169 PRO A C 1
ATOM 1284 O O . PRO A 1 169 ? -16.580 -9.207 4.403 1.00 91.88 169 PRO A O 1
ATOM 1287 N N . THR A 1 170 ? -14.586 -10.227 4.675 1.00 94.88 170 THR A N 1
ATOM 1288 C CA . THR A 1 170 ? -14.024 -9.286 5.651 1.00 94.88 170 THR A CA 1
ATOM 1289 C C . THR A 1 170 ? -12.506 -9.232 5.503 1.00 94.88 170 THR A C 1
ATOM 1291 O O . THR A 1 170 ? -11.877 -10.271 5.301 1.00 94.88 170 THR A O 1
ATOM 1294 N N . ILE A 1 171 ? -11.923 -8.047 5.673 1.00 96.44 171 ILE A N 1
ATOM 1295 C CA . ILE A 1 171 ? -10.483 -7.827 5.847 1.00 96.44 171 ILE A CA 1
ATOM 1296 C C . ILE A 1 171 ? -10.301 -6.959 7.083 1.00 96.44 171 ILE A C 1
ATOM 1298 O O . ILE A 1 171 ? -10.937 -5.914 7.193 1.00 96.44 171 ILE A O 1
ATOM 1302 N N . THR A 1 172 ? -9.409 -7.371 7.982 1.00 96.94 172 THR A N 1
ATOM 1303 C CA . THR A 1 172 ? -8.945 -6.495 9.055 1.00 96.94 172 THR A CA 1
ATOM 1304 C C . THR A 1 172 ? -7.610 -5.868 8.667 1.00 96.94 172 THR A C 1
ATOM 1306 O O . THR A 1 172 ? -6.687 -6.591 8.296 1.00 96.94 172 THR A O 1
ATOM 1309 N N . VAL A 1 173 ? -7.498 -4.551 8.822 1.00 97.69 173 VAL A N 1
ATOM 1310 C CA . VAL A 1 173 ? -6.231 -3.807 8.723 1.00 97.69 173 VAL A CA 1
ATOM 1311 C C . VAL A 1 173 ? -5.909 -3.105 10.039 1.00 97.69 173 VAL A C 1
ATOM 1313 O O . VAL A 1 173 ? -6.808 -2.872 10.858 1.00 97.69 173 VAL A O 1
ATOM 1316 N N . ALA A 1 174 ? -4.647 -2.735 10.244 1.00 96.12 174 ALA A N 1
ATOM 1317 C CA . ALA A 1 174 ? -4.219 -1.979 11.416 1.00 96.12 174 ALA A CA 1
ATOM 1318 C C . ALA A 1 174 ? -3.292 -0.832 11.031 1.00 96.12 174 ALA A C 1
ATOM 1320 O O . ALA A 1 174 ? -2.285 -1.043 10.380 1.00 96.12 174 ALA A O 1
ATOM 1321 N N . SER A 1 175 ? -3.621 0.387 11.463 1.00 96.81 175 SER A N 1
ATOM 1322 C CA . SER A 1 175 ? -2.828 1.586 11.165 1.00 96.81 175 SER A CA 1
ATOM 1323 C C . SER A 1 175 ? -2.597 1.808 9.658 1.00 96.81 175 SER A C 1
ATOM 1325 O O . SER A 1 175 ? -1.608 2.424 9.265 1.00 96.81 175 SER A O 1
ATOM 1327 N N . ALA A 1 176 ? -3.540 1.353 8.824 1.00 98.31 176 ALA A N 1
ATOM 1328 C CA . ALA A 1 176 ? -3.441 1.411 7.372 1.00 98.31 176 ALA A CA 1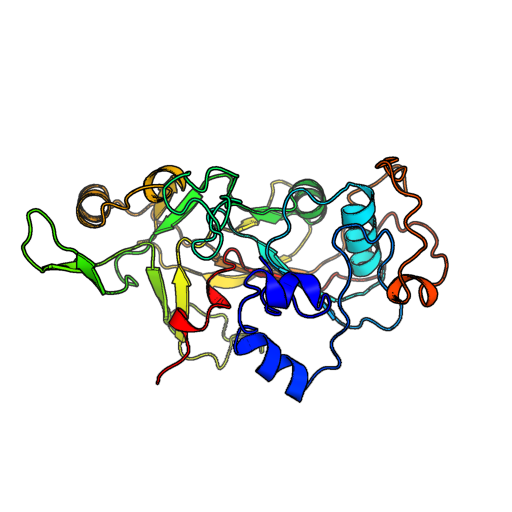
ATOM 1329 C C . ALA A 1 176 ? -3.240 2.840 6.860 1.00 98.31 176 ALA A C 1
ATOM 1331 O O . ALA A 1 176 ? -3.824 3.793 7.370 1.00 98.31 176 ALA A O 1
ATOM 1332 N N . GLY A 1 177 ? -2.441 2.992 5.816 1.00 98.56 177 GLY A N 1
ATOM 1333 C CA . GLY A 1 177 ? -2.266 4.236 5.091 1.00 98.56 177 GLY A CA 1
ATOM 1334 C C . GLY A 1 177 ? -3.352 4.500 4.065 1.00 98.56 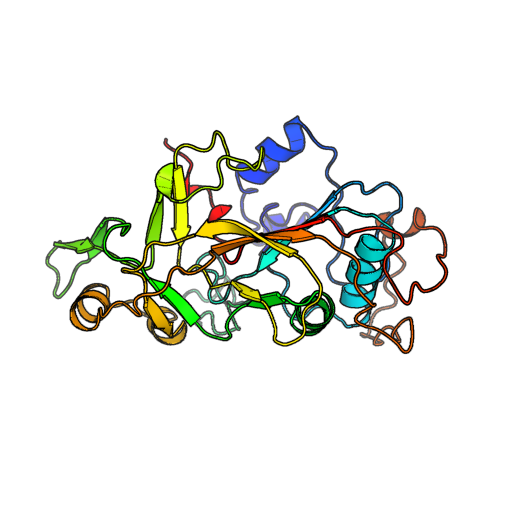177 GLY A C 1
ATOM 1335 O O . GLY A 1 177 ? -4.329 3.769 3.923 1.00 98.56 177 GLY A O 1
ATOM 1336 N N . ILE A 1 178 ? -3.158 5.602 3.348 1.00 98.69 178 ILE A N 1
ATOM 1337 C CA . ILE A 1 178 ? -4.124 6.128 2.390 1.00 98.69 178 ILE A CA 1
ATOM 1338 C C . ILE A 1 178 ? -3.419 6.295 1.054 1.00 98.69 178 ILE A C 1
ATOM 1340 O O . ILE A 1 178 ? -2.403 6.987 0.965 1.00 98.69 178 ILE A O 1
ATOM 1344 N N . LEU A 1 179 ? -3.963 5.673 0.017 1.00 98.62 179 LEU A N 1
ATOM 1345 C CA . LEU A 1 179 ? -3.507 5.817 -1.355 1.00 98.62 179 LEU A CA 1
ATOM 1346 C C . LEU A 1 179 ? -4.263 6.958 -2.036 1.00 98.62 179 LEU A C 1
ATOM 1348 O O . LEU A 1 179 ? -5.482 7.087 -1.919 1.00 98.62 179 LEU A O 1
ATOM 1352 N N . LYS A 1 180 ? -3.534 7.784 -2.781 1.00 97.25 180 LYS A N 1
ATOM 1353 C CA . LYS A 1 180 ? -4.087 8.849 -3.617 1.00 97.25 180 LYS A CA 1
ATOM 1354 C C . LYS A 1 180 ? -3.511 8.782 -5.018 1.00 97.25 180 LYS A C 1
ATOM 1356 O O . LYS A 1 180 ? -2.393 8.318 -5.237 1.00 97.25 180 LYS A O 1
ATOM 1361 N N . LYS A 1 181 ? -4.278 9.301 -5.975 1.00 96.25 181 LYS A N 1
ATOM 1362 C CA . LYS A 1 181 ? -3.757 9.606 -7.303 1.00 96.25 181 LYS A CA 1
ATOM 1363 C C . LYS A 1 181 ? -2.856 10.828 -7.216 1.00 96.25 181 LYS A C 1
ATOM 1365 O O . LYS A 1 181 ? -3.300 11.882 -6.763 1.00 96.25 181 LYS A O 1
ATOM 1370 N N . SER A 1 182 ? -1.615 10.703 -7.671 1.00 92.19 182 SER A N 1
ATOM 1371 C CA . SER A 1 182 ? -0.714 11.848 -7.768 1.00 92.19 182 SER A CA 1
ATOM 1372 C C . SER A 1 182 ? -1.215 12.832 -8.821 1.00 92.19 182 SER A C 1
ATOM 1374 O O . SER A 1 182 ? -1.773 12.448 -9.856 1.00 92.19 182 SER A O 1
ATOM 1376 N N . SER A 1 183 ? -0.971 14.121 -8.589 1.00 85.06 183 SER A N 1
ATOM 1377 C CA . SER A 1 183 ? -1.276 15.161 -9.572 1.00 85.06 183 SER A CA 1
ATOM 1378 C C . SER A 1 183 ? -0.536 14.887 -10.887 1.00 85.06 183 SER A C 1
ATOM 1380 O O . SER A 1 183 ? 0.679 14.702 -10.895 1.00 85.06 183 SER A O 1
ATOM 1382 N N . GLY A 1 184 ? -1.271 14.834 -12.000 1.00 81.75 184 GLY A N 1
ATOM 1383 C CA . GLY A 1 184 ? -0.713 14.518 -13.320 1.00 81.75 184 GLY A CA 1
ATOM 1384 C C . GLY A 1 184 ? -0.483 13.026 -13.603 1.00 81.75 184 GLY A C 1
ATOM 1385 O O . GLY A 1 184 ? 0.019 12.702 -14.677 1.00 81.75 184 GLY A O 1
ATOM 1386 N N . GLY A 1 185 ? -0.866 12.119 -12.695 1.00 84.94 185 GLY A N 1
ATOM 1387 C CA . GLY A 1 185 ? -0.808 10.675 -12.929 1.00 84.94 185 GLY A CA 1
ATOM 1388 C C . GLY A 1 185 ? -1.715 10.234 -14.084 1.00 84.94 185 GLY A C 1
ATOM 1389 O O . GLY A 1 185 ? -2.901 10.572 -14.118 1.00 84.94 185 GLY A O 1
ATOM 1390 N N . THR A 1 186 ? -1.170 9.467 -15.031 1.00 88.19 186 THR A N 1
ATOM 1391 C CA . THR A 1 186 ? -1.905 8.976 -16.216 1.00 88.19 186 THR A CA 1
ATOM 1392 C C . THR A 1 186 ? -2.513 7.591 -16.033 1.00 88.19 186 THR A C 1
ATOM 1394 O O . THR A 1 186 ? -3.280 7.151 -16.886 1.00 88.19 186 THR A O 1
ATOM 1397 N N . THR A 1 187 ? -2.178 6.901 -14.946 1.00 96.38 187 THR A N 1
ATOM 1398 C CA . THR A 1 187 ? -2.722 5.585 -14.611 1.00 96.38 187 THR A CA 1
ATOM 1399 C C . THR A 1 187 ? -4.170 5.679 -14.156 1.00 96.38 187 THR A C 1
ATOM 1401 O O . THR A 1 187 ? -4.626 6.704 -13.636 1.00 96.38 187 THR A O 1
ATOM 1404 N N . ASP A 1 188 ? -4.899 4.595 -14.369 1.00 96.75 188 ASP A N 1
ATOM 1405 C CA . ASP A 1 188 ? -6.150 4.337 -13.686 1.00 96.75 188 ASP A CA 1
ATOM 1406 C C . ASP A 1 188 ? -5.857 3.768 -12.294 1.00 96.75 188 ASP A C 1
ATOM 1408 O O . ASP A 1 188 ? -4.976 2.918 -12.136 1.00 96.75 188 ASP A O 1
ATOM 1412 N N . ILE A 1 189 ? -6.576 4.276 -11.294 1.00 97.25 189 ILE A N 1
ATOM 1413 C CA . ILE A 1 189 ? -6.499 3.818 -9.907 1.00 97.25 189 ILE A CA 1
ATOM 1414 C C . ILE A 1 189 ? -7.887 3.327 -9.549 1.00 97.25 189 ILE A C 1
ATOM 1416 O O . ILE A 1 189 ? -8.757 4.126 -9.209 1.00 97.25 189 ILE A O 1
ATOM 1420 N N . GLN A 1 190 ? -8.075 2.019 -9.637 1.00 97.81 190 GLN A N 1
ATOM 1421 C CA . GLN A 1 190 ? -9.312 1.362 -9.256 1.00 97.81 190 GLN A CA 1
ATOM 1422 C C . GLN A 1 190 ? -9.216 0.980 -7.772 1.00 97.81 190 GLN A C 1
ATOM 1424 O O . GLN A 1 190 ? -8.412 0.103 -7.433 1.00 97.81 190 GLN A O 1
ATOM 1429 N N . PRO A 1 191 ? -9.996 1.608 -6.870 1.00 98.19 191 PRO A N 1
ATOM 1430 C CA . PRO A 1 191 ? -10.044 1.191 -5.474 1.00 98.19 191 PRO A CA 1
ATOM 1431 C C . PRO A 1 191 ? -10.477 -0.273 -5.384 1.00 98.19 191 PRO A C 1
ATOM 1433 O O . PRO A 1 191 ? -11.401 -0.691 -6.082 1.00 98.19 191 PRO A O 1
ATOM 1436 N N . LEU A 1 192 ? -9.790 -1.043 -4.544 1.00 98.56 192 LEU A N 1
ATOM 1437 C CA . LEU A 1 192 ? -10.117 -2.427 -4.193 1.00 98.56 192 LEU A CA 1
ATOM 1438 C C . LEU A 1 192 ? -10.702 -2.508 -2.783 1.00 98.56 192 LEU A C 1
ATOM 1440 O O . LEU A 1 192 ? -11.623 -3.286 -2.549 1.00 98.56 192 LEU A O 1
ATOM 1444 N N . ILE A 1 193 ? -10.158 -1.698 -1.871 1.00 98.56 193 ILE A N 1
ATOM 1445 C CA . ILE A 1 193 ? -10.634 -1.513 -0.501 1.00 98.56 193 ILE A CA 1
ATOM 1446 C C . ILE A 1 193 ? -10.671 -0.009 -0.233 1.00 98.56 193 ILE A C 1
ATOM 1448 O O . ILE A 1 193 ? -9.638 0.661 -0.352 1.00 98.56 193 ILE A O 1
ATOM 1452 N N . GLU A 1 194 ? -11.836 0.514 0.132 1.00 97.88 194 GLU A N 1
ATOM 1453 C CA . GLU A 1 194 ? -12.039 1.923 0.478 1.00 97.88 194 GLU A CA 1
ATOM 1454 C C . GLU A 1 194 ? -12.869 2.076 1.755 1.00 97.88 194 GLU A C 1
ATOM 1456 O O . GLU A 1 194 ? -13.720 1.245 2.059 1.00 97.88 194 GLU A O 1
ATOM 1461 N N . SER A 1 195 ? -12.611 3.140 2.510 1.00 97.56 195 SER A N 1
ATOM 1462 C CA . SER A 1 195 ? -13.418 3.507 3.674 1.00 97.56 195 SER A CA 1
ATOM 1463 C C . SER A 1 195 ? -14.756 4.130 3.293 1.00 97.56 195 SER A C 1
ATOM 1465 O O . SER A 1 195 ? -15.042 4.389 2.120 1.00 97.56 195 SER A O 1
ATOM 1467 N N . ASP A 1 196 ? -15.557 4.437 4.310 1.00 93.19 196 ASP A N 1
A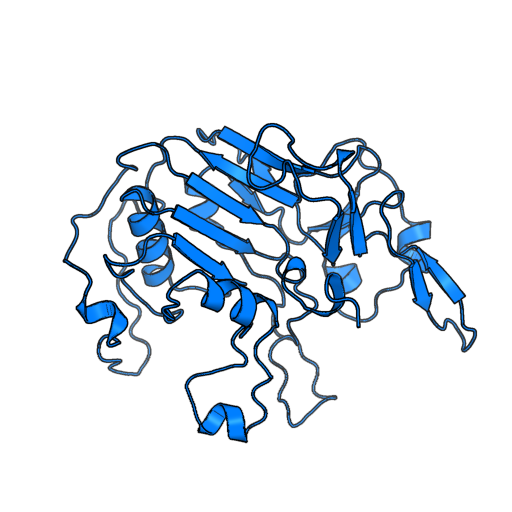TOM 1468 C CA . ASP A 1 196 ? -16.708 5.314 4.159 1.00 93.19 196 ASP A CA 1
ATOM 1469 C C . ASP A 1 196 ? -16.314 6.808 4.282 1.00 93.19 196 ASP A C 1
ATOM 1471 O O . ASP A 1 196 ? -15.137 7.161 4.418 1.00 93.19 196 ASP A O 1
ATOM 1475 N N . GLU A 1 197 ? -17.305 7.703 4.187 1.00 96.88 197 GLU A N 1
ATOM 1476 C CA . GLU A 1 197 ? -17.130 9.157 4.364 1.00 96.88 197 GLU A CA 1
ATOM 1477 C C . GLU A 1 197 ? -16.961 9.573 5.837 1.00 96.88 197 GLU A C 1
ATOM 1479 O O . GLU A 1 197 ? -16.643 10.730 6.126 1.00 96.88 197 GLU A O 1
ATOM 1484 N N . ALA A 1 198 ? -17.185 8.656 6.783 1.00 97.31 198 ALA A N 1
ATOM 1485 C CA . ALA A 1 198 ? -16.901 8.883 8.188 1.00 97.31 198 ALA A CA 1
ATOM 1486 C C . ALA A 1 198 ? -15.392 8.837 8.466 1.00 97.31 198 ALA A C 1
ATOM 1488 O O . ALA A 1 198 ? -14.983 9.328 9.517 1.00 97.31 198 ALA A O 1
ATOM 1489 N N . ALA A 1 199 ? -14.568 8.307 7.560 1.00 97.56 199 ALA A N 1
ATOM 1490 C CA . ALA A 1 199 ? -13.126 8.217 7.740 1.00 97.56 199 ALA A CA 1
ATOM 1491 C C . ALA A 1 199 ? -12.434 9.568 7.991 1.00 97.56 199 ALA A C 1
ATOM 1493 O O . ALA A 1 199 ? -12.885 10.639 7.572 1.00 97.56 199 ALA A O 1
ATOM 1494 N N . MET A 1 200 ? -11.297 9.512 8.682 1.00 97.31 200 MET A N 1
ATOM 1495 C CA . MET A 1 200 ? -10.429 10.655 8.941 1.00 97.31 200 MET A CA 1
ATOM 1496 C C . MET A 1 200 ? -8.949 10.280 8.853 1.00 97.31 200 MET A C 1
ATOM 1498 O O . MET A 1 200 ? -8.545 9.153 9.147 1.00 97.31 200 MET A O 1
ATOM 1502 N N . GLN A 1 201 ? -8.119 11.267 8.528 1.00 97.50 201 GLN A N 1
ATOM 1503 C CA . GLN A 1 201 ? -6.666 11.144 8.588 1.00 97.50 201 GLN A CA 1
ATOM 1504 C C . GLN A 1 201 ? -6.131 11.398 10.000 1.00 97.50 201 GLN A C 1
ATOM 1506 O O . GLN A 1 201 ? -6.364 12.454 10.593 1.00 97.50 201 GLN A O 1
ATOM 1511 N N . ILE A 1 202 ? -5.309 10.482 10.508 1.00 95.88 202 ILE A N 1
ATOM 1512 C CA . ILE A 1 202 ? -4.598 10.634 11.783 1.00 95.88 202 ILE A CA 1
ATOM 1513 C C . ILE A 1 202 ? -3.090 10.632 11.531 1.00 95.88 202 ILE A C 1
ATOM 1515 O O . ILE A 1 202 ? -2.585 9.904 10.685 1.00 95.88 202 ILE A O 1
ATOM 1519 N N . GLU A 1 203 ? -2.346 11.465 12.260 1.00 95.25 203 GLU A N 1
ATOM 1520 C CA . GLU A 1 203 ? -0.880 11.407 12.253 1.00 95.25 203 GLU A CA 1
ATOM 1521 C C . GLU A 1 203 ? -0.398 10.053 12.788 1.00 95.25 203 GLU A C 1
ATOM 1523 O O . GLU A 1 203 ? -0.687 9.713 13.938 1.00 95.25 203 GLU A O 1
ATOM 1528 N N . ALA A 1 204 ? 0.406 9.324 12.013 1.00 94.12 204 ALA A N 1
ATOM 1529 C CA . ALA A 1 204 ? 0.991 8.044 12.420 1.00 94.12 204 ALA A CA 1
ATOM 1530 C C . ALA A 1 204 ? 1.783 8.161 13.739 1.00 94.12 204 ALA A C 1
ATOM 1532 O O . ALA A 1 204 ? 1.760 7.267 14.585 1.00 94.12 204 ALA A O 1
ATOM 1533 N N . SER A 1 205 ? 2.413 9.320 13.969 1.00 90.19 205 SER A N 1
ATOM 1534 C CA . SER A 1 205 ? 3.156 9.632 15.199 1.00 90.19 205 SER A CA 1
ATOM 1535 C C . SER A 1 205 ? 2.310 9.574 16.477 1.00 90.19 205 SER A C 1
ATOM 1537 O O . SER A 1 205 ? 2.853 9.326 17.555 1.00 90.19 205 SER A O 1
ATOM 1539 N N . ARG A 1 206 ? 0.980 9.738 16.383 1.00 89.94 206 ARG A N 1
ATOM 1540 C CA . ARG A 1 206 ? 0.063 9.577 17.526 1.00 89.94 206 ARG A CA 1
ATOM 1541 C C . ARG A 1 206 ? -0.052 8.131 18.003 1.00 89.94 206 ARG A C 1
ATOM 1543 O O . ARG A 1 206 ? -0.512 7.908 19.119 1.00 89.94 206 ARG A O 1
ATOM 1550 N N . LEU A 1 207 ? 0.361 7.168 17.182 1.00 88.69 207 LEU A N 1
ATOM 1551 C CA . LEU A 1 207 ? 0.257 5.737 17.459 1.00 88.69 207 LEU A CA 1
ATOM 1552 C C . LEU A 1 207 ? 1.612 5.082 17.783 1.00 88.69 207 LEU A C 1
ATOM 1554 O O . LEU A 1 207 ? 1.651 3.964 18.285 1.00 88.69 207 LEU A O 1
ATOM 1558 N N . SER A 1 208 ? 2.742 5.752 17.528 1.00 71.94 208 SER A N 1
ATOM 1559 C CA . SER A 1 208 ? 4.068 5.110 17.520 1.00 71.94 208 SER A CA 1
ATOM 1560 C C . SER A 1 208 ? 4.630 4.695 18.892 1.00 71.94 208 SER A C 1
ATOM 1562 O O . SER A 1 208 ? 5.634 3.985 18.921 1.00 71.94 208 SER A O 1
ATOM 1564 N N . PHE A 1 209 ? 4.014 5.095 20.013 1.00 69.06 209 PHE A N 1
ATOM 1565 C CA . PHE A 1 209 ? 4.508 4.803 21.372 1.00 69.06 209 PHE A CA 1
ATOM 1566 C C . PHE A 1 209 ? 3.479 4.076 22.241 1.00 69.06 209 PHE A C 1
ATOM 1568 O O . PHE A 1 209 ? 3.532 2.861 22.406 1.00 69.06 209 PHE A O 1
ATOM 1575 N N . LEU A 1 210 ? 2.553 4.839 22.820 1.00 71.38 210 LEU A N 1
ATOM 1576 C CA . LEU A 1 210 ? 1.445 4.354 23.628 1.00 71.38 210 LEU A CA 1
ATOM 1577 C C . LEU A 1 210 ? 0.176 4.902 22.988 1.00 71.38 210 LEU A C 1
ATOM 1579 O O . LEU A 1 210 ? -0.165 6.062 23.237 1.00 71.38 210 LEU A O 1
ATOM 1583 N N . PRO A 1 211 ? -0.489 4.115 22.131 1.00 76.44 211 PRO A N 1
ATOM 1584 C CA . PRO A 1 211 ? -1.771 4.517 21.593 1.00 76.44 211 PRO A CA 1
ATOM 1585 C C . PRO A 1 211 ? -2.750 4.822 22.728 1.00 76.44 211 PRO A C 1
ATOM 1587 O O . PRO A 1 211 ? -2.857 4.062 23.692 1.00 76.44 211 PRO A O 1
ATOM 1590 N N . ASP A 1 212 ? -3.473 5.931 22.595 1.00 84.25 212 ASP A N 1
ATOM 1591 C CA . ASP A 1 212 ? -4.570 6.313 23.482 1.00 84.25 212 ASP A CA 1
ATOM 1592 C C . ASP A 1 212 ? -5.892 6.231 22.707 1.00 84.25 212 ASP A C 1
ATOM 1594 O O . ASP A 1 212 ? -6.330 7.233 22.132 1.00 84.25 212 ASP A O 1
ATOM 1598 N N . PRO A 1 213 ? -6.551 5.054 22.666 1.00 87.31 213 PRO A N 1
ATOM 1599 C CA . PRO A 1 213 ? -7.819 4.908 21.961 1.00 87.31 213 PRO A CA 1
ATOM 1600 C C . PRO A 1 213 ? -8.884 5.900 22.442 1.00 87.31 213 PRO A C 1
ATOM 1602 O O . PRO A 1 213 ? -9.626 6.438 21.629 1.00 87.31 213 PRO A O 1
ATOM 1605 N N . SER A 1 214 ? -8.927 6.219 23.743 1.00 86.00 214 SER A N 1
ATOM 1606 C CA . SER A 1 214 ? -9.915 7.165 24.289 1.00 86.00 214 SER A CA 1
ATOM 1607 C C . SER A 1 214 ? -9.681 8.590 23.775 1.00 86.00 214 SER A C 1
ATOM 1609 O O . SER A 1 214 ? -10.629 9.302 23.425 1.00 86.00 214 SER A O 1
ATOM 1611 N N . GLY A 1 215 ? -8.414 8.997 23.680 1.00 86.12 215 GLY A N 1
ATOM 1612 C CA . GLY A 1 215 ? -8.007 10.258 23.068 1.00 86.12 215 GLY A CA 1
ATOM 1613 C C . GLY A 1 215 ? -8.323 10.330 21.571 1.00 86.12 215 GLY A C 1
ATOM 1614 O O . GLY A 1 215 ? -8.770 11.378 21.098 1.00 86.12 215 GLY A O 1
ATOM 1615 N N . LEU A 1 216 ? -8.155 9.227 20.830 1.00 89.31 216 LEU A N 1
ATOM 1616 C CA . LEU A 1 216 ? -8.543 9.157 19.414 1.00 89.31 216 LEU A CA 1
ATOM 1617 C C . LEU A 1 216 ? -10.053 9.333 19.231 1.00 89.31 216 LEU A C 1
ATOM 1619 O O . LEU A 1 216 ? -10.461 10.126 18.391 1.00 89.31 216 LEU A O 1
ATOM 1623 N N . LEU A 1 217 ? -10.869 8.669 20.056 1.00 89.56 217 LEU A N 1
ATOM 1624 C CA . LEU A 1 217 ? -12.331 8.800 20.019 1.00 89.56 217 LEU A CA 1
ATOM 1625 C C . LEU A 1 217 ? -12.792 10.233 20.304 1.00 89.56 217 LEU A C 1
ATOM 1627 O O . LEU A 1 217 ? -13.673 10.751 19.627 1.00 89.56 217 LEU A O 1
ATOM 1631 N N . THR A 1 218 ? -12.172 10.899 21.281 1.00 89.38 218 THR A N 1
ATOM 1632 C CA . THR A 1 218 ? -12.518 12.287 21.638 1.00 89.38 218 THR A CA 1
ATOM 1633 C C . THR A 1 218 ? -12.160 13.274 20.523 1.00 89.38 218 THR A C 1
ATOM 1635 O O . THR A 1 218 ? -12.854 14.268 20.325 1.00 89.38 218 THR A O 1
ATOM 1638 N N . GLY A 1 219 ? -11.065 13.015 19.804 1.00 88.81 219 GLY A N 1
ATOM 1639 C CA . GLY A 1 219 ? -10.607 13.836 18.684 1.00 88.81 219 GLY A CA 1
ATOM 1640 C C . GLY A 1 219 ? -11.199 13.449 17.330 1.00 88.81 219 GLY A C 1
ATOM 1641 O O . GLY A 1 219 ? -10.815 14.057 16.331 1.00 88.81 219 GLY A O 1
ATOM 1642 N N . TYR A 1 220 ? -12.080 12.446 17.281 1.00 94.75 220 TYR A N 1
ATOM 1643 C CA . TYR A 1 220 ? -12.588 11.908 16.031 1.00 94.75 220 TYR A CA 1
ATOM 1644 C C . TYR A 1 220 ? -13.498 12.910 15.327 1.00 94.75 220 TYR A C 1
ATOM 1646 O O . TYR A 1 220 ? -14.512 13.357 15.870 1.00 94.75 220 TYR A O 1
ATOM 1654 N N . LYS A 1 221 ? -13.134 13.252 14.095 1.00 96.19 221 LYS A N 1
ATOM 1655 C CA . LYS A 1 221 ? -13.912 14.128 13.230 1.00 96.19 221 LYS A CA 1
ATOM 1656 C C . LYS A 1 221 ? -13.722 13.662 11.785 1.00 96.19 221 LYS A C 1
ATOM 1658 O O . LYS A 1 221 ? -12.610 13.814 11.289 1.00 96.19 221 LYS A O 1
ATOM 1663 N N . PRO A 1 222 ? -14.774 13.136 11.134 1.00 97.19 222 PRO A N 1
ATOM 1664 C CA . PRO A 1 222 ? -14.715 12.734 9.736 1.00 97.19 222 PRO A CA 1
ATOM 1665 C C . PRO A 1 222 ? -14.197 13.837 8.816 1.00 97.19 222 PRO A C 1
ATOM 1667 O O . PRO A 1 222 ? -14.579 15.004 8.972 1.00 97.19 222 PRO A O 1
ATOM 1670 N N . ASP A 1 223 ? -13.389 13.447 7.832 1.00 96.69 223 ASP A N 1
ATOM 1671 C CA . ASP A 1 223 ? -12.955 14.325 6.744 1.00 96.69 223 ASP A CA 1
ATOM 1672 C C . ASP A 1 223 ? -14.065 14.487 5.684 1.00 96.69 223 ASP A C 1
ATOM 1674 O O . ASP A 1 223 ? -14.060 15.467 4.940 1.00 96.69 223 ASP A O 1
ATOM 1678 N N . GLY A 1 224 ? -15.055 13.581 5.656 1.00 96.56 224 GLY A N 1
ATOM 1679 C CA . GLY A 1 224 ? -16.170 13.610 4.701 1.00 96.56 224 GLY A CA 1
ATOM 1680 C C . GLY A 1 224 ? -15.818 13.041 3.326 1.00 96.56 224 GLY A C 1
ATOM 1681 O O . GLY A 1 224 ? -16.552 13.263 2.368 1.00 96.56 224 GLY A O 1
ATOM 1682 N N . GLU A 1 225 ? -14.692 12.335 3.214 1.00 95.62 225 GLU A N 1
ATOM 1683 C CA . GLU A 1 225 ? -14.198 11.736 1.977 1.00 95.62 225 GLU A CA 1
ATOM 1684 C C . GLU A 1 225 ? -13.830 10.275 2.223 1.00 95.62 225 GLU A C 1
ATOM 1686 O O . GLU A 1 225 ? -13.210 9.943 3.236 1.00 95.62 225 GLU A O 1
ATOM 1691 N N . LYS A 1 226 ? -14.164 9.411 1.260 1.00 97.44 226 LYS A N 1
ATOM 1692 C CA . LYS A 1 226 ? -13.660 8.040 1.235 1.00 97.44 226 LYS A CA 1
ATOM 1693 C C . LYS A 1 226 ? -12.156 8.029 0.995 1.00 97.44 226 LYS A C 1
ATOM 1695 O O . LYS A 1 226 ? -11.620 8.840 0.238 1.00 97.44 226 LYS A O 1
ATOM 1700 N N . MET A 1 227 ? -11.480 7.060 1.589 1.00 98.50 227 MET A N 1
ATOM 1701 C CA . MET A 1 227 ? -10.035 6.922 1.516 1.00 98.50 227 MET A CA 1
ATOM 1702 C C . MET A 1 227 ? -9.666 5.504 1.089 1.00 98.50 227 MET A C 1
ATOM 1704 O O . MET A 1 227 ? -10.204 4.517 1.585 1.00 98.50 227 MET A O 1
ATOM 1708 N N . ILE A 1 228 ? -8.739 5.410 0.140 1.00 98.69 228 ILE A N 1
ATOM 1709 C CA . ILE A 1 228 ? -8.366 4.151 -0.502 1.00 98.69 228 ILE A CA 1
ATOM 1710 C C . ILE A 1 228 ? -7.264 3.480 0.318 1.00 98.69 228 ILE A C 1
ATOM 1712 O O . ILE A 1 228 ? -6.202 4.069 0.510 1.00 98.69 228 ILE A O 1
ATOM 1716 N N . VAL A 1 229 ? -7.480 2.238 0.749 1.00 98.75 229 VAL A N 1
ATOM 1717 C CA . VAL A 1 229 ? -6.469 1.430 1.457 1.00 98.75 229 VAL A CA 1
ATOM 1718 C C . VAL A 1 229 ? -5.744 0.487 0.502 1.00 98.75 229 VAL A C 1
ATOM 1720 O O . VAL A 1 229 ? -4.538 0.282 0.622 1.00 98.75 229 VAL A O 1
ATOM 1723 N N . ALA A 1 230 ? -6.455 -0.061 -0.484 1.00 98.81 230 ALA A N 1
ATOM 1724 C CA . ALA A 1 230 ? -5.862 -0.885 -1.528 1.00 98.81 230 ALA A CA 1
ATOM 1725 C C . ALA A 1 230 ? -6.415 -0.503 -2.897 1.00 98.81 230 ALA A C 1
ATOM 1727 O O . ALA A 1 230 ? -7.605 -0.214 -3.025 1.00 98.81 230 ALA A O 1
ATOM 1728 N N . ALA A 1 231 ? -5.571 -0.534 -3.926 1.00 98.56 231 ALA A N 1
ATOM 1729 C CA . ALA A 1 231 ? -5.970 -0.218 -5.292 1.00 98.56 231 ALA A CA 1
ATOM 1730 C C . ALA A 1 231 ? -5.236 -1.066 -6.328 1.00 98.56 231 ALA A C 1
ATOM 1732 O O . ALA A 1 231 ? -4.068 -1.423 -6.147 1.00 98.56 231 ALA A O 1
ATOM 1733 N N . ARG A 1 232 ? -5.915 -1.315 -7.450 1.00 98.50 232 ARG A N 1
ATOM 1734 C CA . ARG A 1 232 ? -5.295 -1.786 -8.685 1.00 98.50 232 ARG A CA 1
ATOM 1735 C C . ARG A 1 232 ? -4.910 -0.584 -9.536 1.00 98.50 232 ARG A C 1
ATOM 1737 O O . ARG A 1 232 ? -5.731 0.287 -9.814 1.00 98.50 232 ARG A O 1
ATOM 1744 N N . ILE A 1 233 ? -3.657 -0.566 -9.961 1.00 98.19 233 ILE A N 1
ATOM 1745 C CA . ILE A 1 233 ? -3.056 0.487 -10.768 1.00 98.19 233 ILE A CA 1
ATOM 1746 C C . ILE A 1 233 ? -2.805 -0.074 -12.160 1.00 98.19 233 ILE A C 1
ATOM 1748 O O . ILE A 1 233 ? -2.075 -1.061 -12.313 1.00 98.19 233 ILE A O 1
ATOM 1752 N N . THR A 1 234 ? -3.413 0.549 -13.169 1.00 98.06 234 THR A N 1
ATOM 1753 C CA . THR A 1 234 ? -3.247 0.138 -14.567 1.00 98.06 234 THR A CA 1
ATOM 1754 C C . THR A 1 234 ? -3.014 1.313 -15.507 1.00 98.06 234 THR A C 1
ATOM 1756 O O . THR A 1 234 ? -3.296 2.464 -15.187 1.00 98.06 234 THR A O 1
ATOM 1759 N N . GLY A 1 235 ? -2.468 1.029 -16.687 1.00 97.12 235 GLY A N 1
ATOM 1760 C CA . GLY A 1 235 ? -2.204 2.022 -17.731 1.00 97.12 235 GLY A CA 1
ATOM 1761 C C . GLY A 1 235 ? -0.731 2.100 -18.116 1.00 97.12 235 GLY A C 1
ATOM 1762 O O . GLY A 1 235 ? 0.120 1.436 -17.524 1.00 97.12 235 GLY A O 1
ATOM 1763 N N . LYS A 1 236 ? -0.426 2.886 -19.152 1.00 96.81 236 LYS A N 1
ATOM 1764 C CA . LYS A 1 236 ? 0.959 3.114 -19.574 1.00 96.81 236 LYS A CA 1
ATOM 1765 C C . LYS A 1 236 ? 1.649 4.121 -18.665 1.00 96.81 236 LYS A C 1
ATOM 1767 O O . LYS A 1 236 ? 1.067 5.152 -18.321 1.00 96.81 236 LYS A O 1
ATOM 1772 N N . VAL A 1 237 ? 2.896 3.823 -18.314 1.00 96.88 237 VAL A N 1
ATOM 1773 C CA . VAL A 1 237 ? 3.723 4.662 -17.439 1.00 96.88 237 VAL A CA 1
ATOM 1774 C C . VAL A 1 237 ? 5.125 4.816 -18.007 1.00 96.88 237 VAL A C 1
ATOM 1776 O O . VAL A 1 237 ? 5.642 3.927 -18.686 1.00 96.88 237 VAL A O 1
ATOM 1779 N N . LYS A 1 238 ? 5.753 5.949 -17.699 1.00 97.06 238 LYS A N 1
ATOM 1780 C CA . LYS A 1 238 ? 7.181 6.158 -17.944 1.00 97.06 238 LYS A CA 1
ATOM 1781 C C . LYS A 1 238 ? 7.989 5.598 -16.780 1.00 97.06 238 LYS A C 1
ATOM 1783 O O . LYS A 1 238 ? 7.490 5.519 -15.660 1.00 97.06 238 LYS A O 1
ATOM 1788 N N . THR A 1 239 ? 9.239 5.246 -17.050 1.00 97.50 239 THR A N 1
ATOM 1789 C CA . THR A 1 239 ? 10.179 4.823 -16.007 1.00 97.50 239 THR A CA 1
ATOM 1790 C C . THR A 1 239 ? 10.397 5.910 -14.959 1.00 97.50 239 THR A C 1
ATOM 1792 O O . THR A 1 239 ? 10.465 7.101 -15.275 1.00 97.50 239 THR A O 1
ATOM 1795 N N . ALA A 1 240 ? 10.598 5.486 -13.713 1.00 96.94 240 ALA A N 1
ATOM 1796 C CA . ALA A 1 240 ? 11.105 6.349 -12.648 1.00 96.94 240 ALA A CA 1
ATOM 1797 C C . ALA A 1 240 ? 12.597 6.726 -12.813 1.00 96.94 240 ALA A C 1
ATOM 1799 O O . ALA A 1 240 ? 13.132 7.514 -12.028 1.00 96.94 240 ALA A O 1
ATOM 1800 N N . PHE A 1 241 ? 13.280 6.164 -13.817 1.00 97.50 241 PHE A N 1
ATOM 1801 C CA . PHE A 1 241 ? 14.719 6.285 -14.047 1.00 97.50 241 PHE A CA 1
ATOM 1802 C C . PHE A 1 241 ? 15.027 6.700 -15.495 1.00 97.50 241 PHE A C 1
ATOM 1804 O O . PHE A 1 241 ? 15.557 5.899 -16.265 1.00 97.50 241 PHE A O 1
ATOM 1811 N N . PRO A 1 242 ? 14.712 7.948 -15.894 1.00 95.81 242 PRO A N 1
ATOM 1812 C CA . PRO A 1 242 ? 14.888 8.412 -17.275 1.00 95.81 242 PRO A CA 1
ATOM 1813 C C . PRO A 1 242 ? 16.350 8.401 -17.747 1.00 95.81 242 PRO A C 1
ATOM 1815 O O . PRO A 1 242 ? 16.606 8.301 -18.942 1.00 95.81 242 PRO A O 1
ATOM 1818 N N . GLU A 1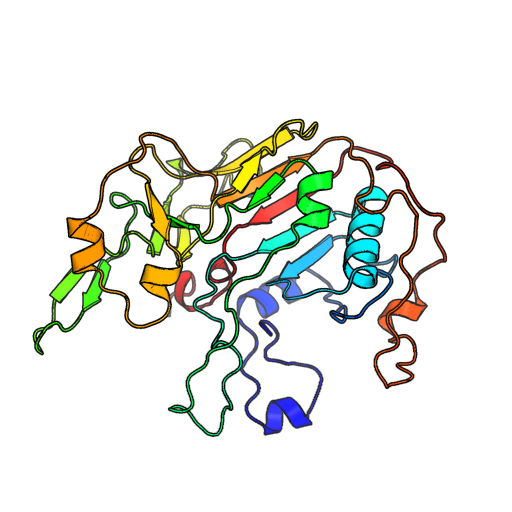 243 ? 17.300 8.457 -16.810 1.00 94.38 243 GLU A N 1
ATOM 1819 C CA . GLU A 1 243 ? 18.743 8.397 -17.081 1.00 94.38 243 GLU A CA 1
ATOM 1820 C C . GLU A 1 243 ? 19.278 6.956 -17.217 1.00 94.38 243 GLU A C 1
ATOM 1822 O O . GLU A 1 243 ? 20.474 6.742 -17.414 1.00 94.38 243 GLU A O 1
ATOM 1827 N N . GLY A 1 244 ? 18.406 5.947 -17.115 1.00 92.38 244 GLY A N 1
ATOM 1828 C CA . GLY A 1 244 ? 18.771 4.536 -17.206 1.00 92.38 244 GLY A CA 1
ATOM 1829 C C . GLY A 1 244 ? 19.196 3.911 -15.876 1.00 92.38 244 GLY A C 1
ATOM 1830 O O . GLY A 1 244 ? 18.848 4.388 -14.795 1.00 92.38 244 GLY A O 1
ATOM 1831 N N . LYS A 1 245 ? 19.915 2.782 -15.961 1.00 92.25 245 LYS A N 1
ATOM 1832 C CA . LYS A 1 245 ? 20.307 1.968 -14.800 1.00 92.25 245 LYS A CA 1
ATOM 1833 C C . LYS A 1 245 ? 21.200 2.777 -13.841 1.00 92.25 245 LYS A C 1
ATOM 1835 O O . LYS A 1 245 ? 22.296 3.166 -14.250 1.00 92.25 245 LYS A O 1
ATOM 1840 N N . PRO A 1 246 ? 20.788 2.980 -12.575 1.00 90.44 246 PRO A N 1
ATOM 1841 C CA . PRO A 1 246 ? 21.627 3.627 -11.574 1.00 90.44 246 PRO A CA 1
ATOM 1842 C C . PRO A 1 246 ? 22.920 2.843 -11.314 1.00 90.44 246 PRO A C 1
ATOM 1844 O O . PRO A 1 246 ? 22.926 1.611 -11.439 1.00 90.44 246 PRO A O 1
ATOM 1847 N N . PRO A 1 247 ? 24.012 3.519 -10.917 1.00 83.56 247 PRO A N 1
ATOM 1848 C CA . PRO A 1 247 ? 25.187 2.830 -10.407 1.00 83.56 247 PRO A CA 1
ATOM 1849 C C . PRO A 1 247 ? 24.811 2.021 -9.162 1.00 83.56 247 PRO A C 1
ATOM 1851 O O . PRO A 1 247 ? 24.018 2.463 -8.331 1.00 83.56 247 PRO A O 1
ATOM 1854 N N . VAL A 1 248 ? 25.387 0.828 -9.029 1.00 77.19 248 VAL A N 1
ATOM 1855 C CA . VAL A 1 248 ? 25.279 0.056 -7.788 1.00 77.19 248 VAL A CA 1
ATOM 1856 C C . VAL A 1 248 ? 26.170 0.751 -6.768 1.00 77.19 248 VAL A C 1
ATOM 1858 O O . VAL A 1 248 ? 27.371 0.897 -7.006 1.00 77.19 248 VAL A O 1
ATOM 1861 N N . GLU A 1 249 ? 25.593 1.233 -5.669 1.00 65.44 249 GLU A N 1
ATOM 1862 C CA . GLU A 1 249 ? 26.390 1.791 -4.580 1.00 65.44 249 GLU A CA 1
ATOM 1863 C C . GLU A 1 249 ? 27.351 0.710 -4.081 1.00 65.44 249 GLU A C 1
ATOM 1865 O O . GLU A 1 249 ? 26.938 -0.407 -3.765 1.00 65.44 249 GLU A O 1
ATOM 1870 N N . ALA A 1 250 ? 28.647 1.023 -4.051 1.00 47.28 250 ALA A N 1
ATOM 1871 C CA . ALA A 1 250 ? 29.657 0.131 -3.507 1.00 47.28 250 ALA A CA 1
ATOM 1872 C C . ALA A 1 250 ? 29.493 0.074 -1.983 1.00 47.28 250 ALA A C 1
ATOM 1874 O O . ALA A 1 250 ? 30.184 0.766 -1.240 1.00 47.28 250 ALA A O 1
ATOM 1875 N N . THR A 1 251 ? 28.549 -0.726 -1.499 1.00 46.03 251 THR A N 1
ATOM 1876 C CA . THR A 1 251 ? 28.610 -1.216 -0.126 1.00 46.03 251 THR A CA 1
ATOM 1877 C C . THR A 1 251 ? 29.823 -2.132 -0.043 1.00 46.03 251 THR A C 1
ATOM 1879 O O . THR A 1 251 ? 29.970 -2.989 -0.914 1.00 46.03 251 THR A O 1
ATOM 1882 N N . ASP A 1 252 ? 30.690 -1.948 0.955 1.00 38.53 252 ASP A N 1
ATOM 1883 C CA . ASP A 1 252 ? 31.841 -2.815 1.237 1.00 38.53 252 ASP A CA 1
ATOM 1884 C C . ASP A 1 252 ? 31.391 -4.274 1.389 1.00 38.53 252 ASP A C 1
ATOM 1886 O O . ASP A 1 252 ? 31.075 -4.722 2.484 1.00 38.53 252 ASP A O 1
ATOM 1890 N N . ASN A 1 253 ? 31.280 -4.983 0.270 1.00 40.69 253 ASN A N 1
ATOM 1891 C CA . ASN A 1 253 ? 31.271 -6.424 0.089 1.00 40.69 253 ASN A CA 1
ATOM 1892 C C . ASN A 1 253 ? 31.113 -6.676 -1.413 1.00 40.69 253 ASN A C 1
ATOM 1894 O O . ASN A 1 253 ? 30.115 -6.292 -2.019 1.00 40.69 253 ASN A O 1
ATOM 1898 N N . ASN A 1 254 ? 32.086 -7.372 -2.004 1.00 39.66 254 ASN A N 1
ATOM 1899 C CA . ASN A 1 254 ? 31.898 -8.120 -3.245 1.00 39.66 254 ASN A CA 1
ATOM 1900 C C . ASN A 1 254 ? 30.797 -9.170 -3.012 1.00 39.66 254 ASN A C 1
ATOM 1902 O O . ASN A 1 254 ? 31.090 -10.341 -2.768 1.00 39.66 254 ASN A O 1
ATOM 1906 N N . ALA A 1 255 ? 29.531 -8.761 -3.025 1.00 44.94 255 ALA A N 1
ATOM 1907 C CA . ALA A 1 255 ? 28.422 -9.687 -3.099 1.00 44.94 255 ALA A CA 1
ATOM 1908 C C . ALA A 1 255 ? 28.423 -10.231 -4.529 1.00 44.94 255 ALA A C 1
ATOM 1910 O O . ALA A 1 255 ? 28.092 -9.524 -5.480 1.00 44.94 255 ALA A O 1
ATOM 1911 N N . ALA A 1 256 ? 28.880 -11.474 -4.685 1.00 45.78 256 ALA A N 1
ATOM 1912 C CA . ALA A 1 256 ? 28.629 -12.228 -5.903 1.00 45.78 256 ALA A CA 1
ATOM 1913 C C . ALA A 1 256 ? 27.117 -12.185 -6.205 1.00 45.78 256 ALA A C 1
ATOM 1915 O O . ALA A 1 256 ? 26.331 -12.186 -5.248 1.00 45.78 256 ALA A O 1
ATOM 1916 N N . PRO A 1 257 ? 26.701 -12.137 -7.486 1.00 47.91 257 PRO A N 1
ATOM 1917 C CA . PRO A 1 257 ? 25.290 -12.238 -7.834 1.00 47.91 257 PRO A CA 1
ATOM 1918 C C . PRO A 1 257 ? 24.692 -13.440 -7.107 1.00 47.91 257 PRO A C 1
ATOM 1920 O O . PRO A 1 257 ? 25.280 -14.524 -7.073 1.00 47.91 257 PRO A O 1
ATOM 1923 N N . THR A 1 258 ? 23.557 -13.230 -6.446 1.00 54.19 258 THR A N 1
ATOM 1924 C CA . THR A 1 258 ? 22.864 -14.342 -5.788 1.00 54.19 258 THR A CA 1
ATOM 1925 C C . THR A 1 258 ? 22.435 -15.361 -6.854 1.00 54.19 258 THR A C 1
ATOM 1927 O O . THR A 1 258 ? 22.194 -14.959 -7.994 1.00 54.19 258 THR A O 1
ATOM 1930 N N . PRO A 1 259 ? 22.280 -16.661 -6.531 1.00 52.41 259 PRO A N 1
ATOM 1931 C CA . PRO A 1 259 ? 21.839 -17.676 -7.503 1.00 52.41 259 PRO A CA 1
ATOM 1932 C C . PRO A 1 259 ? 20.538 -17.302 -8.237 1.00 52.41 259 PRO A C 1
ATOM 1934 O O . PRO A 1 259 ? 20.286 -17.734 -9.357 1.00 52.41 259 PRO A O 1
ATOM 1937 N N . SER A 1 260 ? 19.711 -16.468 -7.605 1.00 56.16 260 SER A N 1
ATOM 1938 C CA . SER A 1 260 ? 18.518 -15.842 -8.174 1.00 56.16 260 SER A CA 1
ATOM 1939 C C . SER A 1 260 ? 18.826 -14.938 -9.378 1.00 56.16 260 SER A C 1
ATOM 1941 O O . SER A 1 260 ? 18.132 -15.025 -10.386 1.00 56.16 260 SER A O 1
ATOM 1943 N N . GLU A 1 261 ? 19.872 -14.111 -9.327 1.00 60.38 261 GLU A N 1
ATOM 1944 C CA . GLU A 1 261 ? 20.214 -13.161 -10.399 1.00 60.38 261 GLU A CA 1
ATOM 1945 C C . GLU A 1 261 ? 20.832 -13.833 -11.640 1.00 60.38 261 GLU A C 1
ATOM 1947 O O . GLU A 1 261 ? 20.765 -13.270 -12.731 1.00 60.38 261 GLU A O 1
ATOM 1952 N N . GLU A 1 262 ? 21.374 -15.053 -11.519 1.00 59.22 262 GLU A N 1
ATOM 1953 C CA . GLU A 1 262 ? 22.013 -15.784 -12.632 1.00 59.22 262 GLU A CA 1
ATOM 1954 C C . GLU A 1 262 ? 21.052 -16.124 -13.784 1.00 59.22 262 GLU A C 1
ATOM 1956 O O . GLU A 1 262 ? 21.484 -16.328 -14.919 1.00 59.22 262 GLU A O 1
ATOM 1961 N N . LYS A 1 263 ? 19.743 -16.171 -13.515 1.00 62.16 263 LYS A N 1
ATOM 1962 C CA . LYS A 1 263 ? 18.709 -16.442 -14.527 1.00 62.16 263 LYS A CA 1
ATOM 1963 C C . LYS A 1 263 ? 18.201 -15.199 -15.253 1.00 62.16 263 LYS A C 1
ATOM 1965 O O . LYS A 1 263 ? 17.335 -15.323 -16.117 1.00 62.16 263 LYS A O 1
ATOM 1970 N N . ALA A 1 264 ? 18.674 -14.010 -14.898 1.00 64.12 264 ALA A N 1
ATOM 1971 C CA . ALA A 1 264 ? 18.216 -12.789 -15.534 1.00 64.12 264 ALA A CA 1
ATOM 1972 C C . ALA A 1 264 ? 19.016 -12.491 -16.807 1.00 64.12 264 ALA A C 1
ATOM 1974 O O . ALA A 1 264 ? 20.236 -12.320 -16.780 1.00 64.12 264 ALA A O 1
ATOM 1975 N N . SER A 1 265 ? 18.319 -12.372 -17.935 1.00 66.62 265 SER A N 1
ATOM 1976 C CA . SER A 1 265 ? 18.938 -11.933 -19.184 1.00 66.62 265 SER A CA 1
ATOM 1977 C C . SER A 1 265 ? 19.214 -10.421 -19.143 1.00 66.62 265 SER A C 1
ATOM 1979 O O . SER A 1 265 ? 18.387 -9.663 -18.626 1.00 66.62 265 SER A O 1
ATOM 1981 N N . PRO A 1 266 ? 20.324 -9.920 -19.721 1.00 62.53 266 PRO A N 1
ATOM 1982 C CA . PRO A 1 266 ? 20.551 -8.483 -19.836 1.00 62.53 266 PRO A CA 1
ATOM 1983 C C . PRO A 1 266 ? 19.467 -7.849 -20.721 1.00 62.53 266 PRO A C 1
ATOM 1985 O O . PRO A 1 266 ? 19.421 -8.068 -21.932 1.00 62.53 266 PRO A O 1
ATOM 1988 N N . LYS A 1 267 ? 18.578 -7.062 -20.107 1.00 74.81 267 LYS A N 1
ATOM 1989 C CA . LYS A 1 267 ? 17.508 -6.328 -20.795 1.00 74.81 267 LYS A CA 1
ATOM 1990 C C . LYS A 1 267 ? 17.951 -4.902 -21.101 1.00 74.81 267 LYS A C 1
ATOM 1992 O O . LYS A 1 267 ? 18.585 -4.245 -20.275 1.00 74.81 267 LYS A O 1
ATOM 1997 N N . ALA A 1 268 ? 17.589 -4.418 -22.287 1.00 87.38 268 ALA A N 1
ATOM 1998 C CA . ALA A 1 268 ? 17.700 -3.001 -22.606 1.00 87.38 268 ALA A CA 1
ATOM 1999 C C . ALA A 1 268 ? 16.797 -2.182 -21.671 1.00 87.38 268 ALA A C 1
ATOM 2001 O O . ALA A 1 268 ? 15.712 -2.634 -21.305 1.00 87.38 268 ALA A O 1
ATOM 2002 N N . HIS A 1 269 ? 17.252 -0.984 -21.308 1.00 94.19 269 HIS A N 1
ATOM 2003 C CA . HIS A 1 269 ? 16.466 -0.043 -20.518 1.00 94.19 269 HIS A CA 1
ATOM 2004 C C . HIS A 1 269 ? 15.148 0.308 -21.229 1.00 94.19 269 HIS A C 1
ATOM 2006 O O . HIS A 1 269 ? 15.141 0.641 -22.417 1.00 94.19 269 HIS A O 1
ATOM 2012 N N . LEU A 1 270 ? 14.045 0.245 -20.489 1.00 96.62 270 LEU A N 1
ATOM 2013 C CA . LEU A 1 270 ? 12.710 0.639 -20.914 1.00 96.62 270 LEU A CA 1
ATOM 2014 C C . LEU A 1 270 ? 12.403 2.032 -20.362 1.00 96.62 270 LEU A C 1
ATOM 2016 O O . LEU A 1 270 ? 12.301 2.213 -19.150 1.00 96.62 270 LEU A O 1
ATOM 2020 N N . ALA A 1 271 ? 12.219 3.000 -21.262 1.00 97.00 271 ALA A N 1
ATOM 2021 C CA . ALA A 1 271 ? 11.803 4.360 -20.909 1.00 97.00 271 ALA A CA 1
ATOM 2022 C C . ALA A 1 271 ? 10.288 4.466 -20.622 1.00 97.00 271 ALA A C 1
ATOM 2024 O O . ALA A 1 271 ? 9.828 5.414 -19.985 1.00 97.00 271 ALA A O 1
ATOM 2025 N N . GLU A 1 272 ? 9.510 3.493 -21.096 1.00 97.06 272 GLU A N 1
ATOM 2026 C CA . GLU A 1 272 ? 8.058 3.383 -20.942 1.00 97.06 272 GLU A CA 1
ATOM 2027 C C . GLU A 1 272 ? 7.669 1.903 -20.844 1.00 97.06 272 GLU A C 1
ATOM 2029 O O . GLU A 1 272 ? 8.374 1.033 -21.368 1.00 97.06 272 GLU A O 1
ATOM 2034 N N . SER A 1 273 ? 6.548 1.612 -20.184 1.00 97.31 273 SER A N 1
ATOM 2035 C CA . SER A 1 273 ? 5.980 0.269 -20.161 1.00 97.31 273 SER A CA 1
ATOM 2036 C C . SER A 1 273 ? 5.586 -0.204 -21.565 1.00 97.31 273 SER A C 1
ATOM 2038 O O . SER A 1 273 ? 5.047 0.549 -22.387 1.00 97.31 273 SER A O 1
ATOM 2040 N N . LYS A 1 274 ? 5.844 -1.486 -21.850 1.00 96.44 274 LYS A N 1
ATOM 2041 C CA . LYS A 1 274 ? 5.469 -2.103 -23.135 1.00 96.44 274 LYS A CA 1
ATOM 2042 C C . LYS A 1 274 ? 3.956 -2.037 -23.347 1.00 96.44 274 LYS A C 1
ATOM 2044 O O . LYS A 1 274 ? 3.491 -1.538 -24.376 1.00 96.44 274 LYS A O 1
ATOM 2049 N N . ASP A 1 275 ? 3.225 -2.424 -22.309 1.00 96.12 275 ASP A N 1
ATOM 2050 C CA . ASP A 1 275 ? 1.767 -2.446 -22.229 1.00 96.12 275 ASP A CA 1
ATOM 2051 C C . ASP A 1 275 ? 1.291 -1.733 -20.955 1.00 96.12 275 ASP A C 1
ATOM 2053 O O . ASP A 1 275 ? 2.091 -1.145 -20.220 1.00 96.12 275 ASP A O 1
ATOM 2057 N N . SER A 1 276 ? -0.017 -1.745 -20.696 1.00 97.56 276 SER A N 1
ATOM 2058 C CA . SER A 1 276 ? -0.556 -1.284 -19.416 1.00 97.56 276 SER A CA 1
ATOM 2059 C C . SER A 1 276 ? 0.026 -2.100 -18.263 1.00 97.56 276 SER A C 1
ATOM 2061 O O . SER A 1 276 ? -0.035 -3.330 -18.287 1.00 97.56 276 SER A O 1
ATOM 2063 N N . ILE A 1 277 ? 0.556 -1.422 -17.243 1.00 97.75 277 ILE A N 1
ATOM 2064 C CA . ILE A 1 277 ? 1.010 -2.094 -16.022 1.00 97.75 277 ILE A CA 1
ATOM 2065 C C . ILE A 1 277 ? -0.182 -2.725 -15.296 1.00 97.75 277 ILE A C 1
ATOM 2067 O O . ILE A 1 277 ? -1.328 -2.318 -15.493 1.00 97.75 277 ILE A O 1
ATOM 2071 N N . ASN A 1 278 ? 0.087 -3.712 -14.447 1.00 96.62 278 ASN A N 1
ATOM 2072 C CA . ASN A 1 278 ? -0.909 -4.277 -13.544 1.00 96.62 278 ASN A CA 1
ATOM 2073 C C . ASN A 1 278 ? -0.255 -4.494 -12.182 1.00 96.62 278 ASN A C 1
ATOM 2075 O O . ASN A 1 278 ? 0.511 -5.442 -11.983 1.00 96.62 278 ASN A O 1
ATOM 2079 N N . VAL A 1 279 ? -0.522 -3.555 -11.282 1.00 98.25 279 VAL A N 1
ATOM 2080 C CA . VAL A 1 279 ? 0.059 -3.506 -9.943 1.00 98.25 279 VAL A CA 1
ATOM 2081 C C . VAL A 1 279 ? -1.072 -3.392 -8.937 1.00 98.25 279 VAL A C 1
ATOM 2083 O O . VAL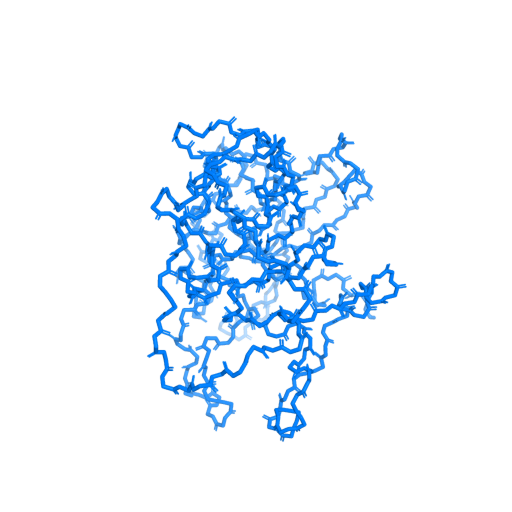 A 1 279 ? -1.974 -2.581 -9.120 1.00 98.25 279 VAL A O 1
ATOM 2086 N N . ILE A 1 280 ? -1.026 -4.175 -7.866 1.00 98.69 280 ILE A N 1
ATOM 2087 C CA . ILE A 1 280 ? -1.872 -3.958 -6.693 1.00 98.69 280 ILE A CA 1
ATOM 2088 C C . ILE A 1 280 ? -1.000 -3.363 -5.599 1.00 98.69 280 ILE A C 1
ATOM 2090 O O . ILE A 1 280 ? 0.051 -3.916 -5.273 1.00 98.69 280 ILE A O 1
ATOM 2094 N N . VAL A 1 281 ? -1.443 -2.247 -5.030 1.00 98.75 281 VAL A N 1
ATOM 2095 C CA . VAL A 1 281 ? -0.816 -1.639 -3.856 1.00 98.75 281 VAL A CA 1
ATOM 2096 C C . VAL A 1 281 ? -1.789 -1.719 -2.693 1.00 98.75 281 VAL A C 1
ATOM 2098 O O . VAL A 1 281 ? -2.956 -1.366 -2.841 1.00 98.75 281 VAL A O 1
ATOM 2101 N N . VAL A 1 282 ? -1.296 -2.180 -1.550 1.00 98.81 282 VAL A N 1
ATOM 2102 C CA . VAL A 1 282 ? -2.001 -2.240 -0.272 1.00 98.81 282 VAL A CA 1
ATOM 2103 C C . VAL A 1 282 ? -1.212 -1.386 0.713 1.00 98.81 282 VAL A C 1
ATOM 2105 O O . VAL A 1 282 ? -0.013 -1.593 0.897 1.00 98.81 282 VAL A O 1
ATOM 2108 N N . ALA A 1 283 ? -1.871 -0.404 1.318 1.00 98.69 283 ALA A N 1
ATOM 2109 C CA . ALA A 1 283 ? -1.270 0.525 2.268 1.00 98.69 283 ALA A CA 1
ATOM 2110 C C . ALA A 1 283 ? -1.266 -0.018 3.707 1.00 98.69 283 ALA A C 1
ATOM 2112 O O . ALA A 1 283 ? -1.447 0.739 4.651 1.00 98.69 283 ALA A O 1
ATOM 2113 N N . ASP A 1 284 ? -1.110 -1.324 3.877 1.00 98.31 284 ASP A N 1
ATOM 2114 C CA . ASP A 1 284 ? -1.001 -1.963 5.181 1.00 98.31 284 ASP A CA 1
ATOM 2115 C C . ASP A 1 284 ? -0.179 -3.243 5.040 1.00 98.31 284 ASP A C 1
ATOM 2117 O O . ASP A 1 284 ? -0.469 -4.072 4.177 1.00 98.31 284 ASP A O 1
ATOM 2121 N N . THR A 1 285 ? 0.850 -3.421 5.863 1.00 96.88 285 THR A N 1
ATOM 2122 C CA . THR A 1 285 ? 1.599 -4.685 5.929 1.00 96.88 285 THR A CA 1
ATOM 2123 C C . THR A 1 285 ? 1.050 -5.612 7.003 1.00 96.88 285 THR A C 1
ATOM 2125 O O . THR A 1 285 ? 1.257 -6.829 6.923 1.00 96.88 285 THR A O 1
ATOM 2128 N N . ASP A 1 286 ? 0.322 -5.071 7.981 1.00 94.81 286 ASP A N 1
ATOM 2129 C CA . ASP A 1 286 ? -0.248 -5.831 9.081 1.00 94.81 286 ASP A CA 1
ATOM 2130 C C . ASP A 1 286 ? -1.418 -6.721 8.649 1.00 94.81 286 ASP A C 1
ATOM 2132 O O . ASP A 1 286 ? -1.625 -7.760 9.269 1.00 94.81 286 ASP A O 1
ATOM 2136 N N . ILE A 1 287 ? -2.093 -6.424 7.534 1.00 95.50 287 ILE A N 1
ATOM 2137 C CA . ILE A 1 287 ? -3.078 -7.305 6.876 1.00 95.50 287 ILE A CA 1
ATOM 2138 C C . ILE A 1 287 ? -2.573 -8.747 6.685 1.00 95.50 287 ILE A C 1
ATOM 2140 O O . ILE A 1 287 ? -3.355 -9.698 6.676 1.00 95.50 287 ILE A O 1
ATOM 2144 N N . LEU A 1 288 ? -1.255 -8.931 6.551 1.00 94.94 288 LEU A N 1
ATOM 2145 C CA . LEU A 1 288 ? -0.618 -10.236 6.384 1.00 94.94 288 LEU A CA 1
ATOM 2146 C C . LEU A 1 288 ? -0.432 -10.989 7.712 1.00 94.94 288 LEU A C 1
ATOM 2148 O O . LEU A 1 288 ? -0.156 -12.190 7.693 1.00 94.94 288 LEU A O 1
ATOM 2152 N N . GLN A 1 289 ? -0.567 -10.325 8.863 1.00 90.31 289 GLN A N 1
ATOM 2153 C CA . GLN A 1 289 ? -0.346 -10.940 10.168 1.00 90.31 289 GLN A CA 1
ATOM 2154 C C . GLN A 1 289 ? -1.479 -11.864 10.589 1.00 90.31 289 GLN A C 1
ATOM 2156 O O . GLN A 1 289 ? -2.645 -11.476 10.648 1.00 90.31 289 GLN A O 1
ATOM 2161 N N . ASP A 1 290 ? -1.083 -13.043 11.061 1.00 89.69 290 ASP A N 1
ATOM 2162 C CA . ASP A 1 290 ? -1.969 -14.090 11.559 1.00 89.69 290 ASP A CA 1
ATOM 2163 C C . ASP A 1 290 ? -3.025 -13.568 12.552 1.00 89.69 290 ASP A C 1
ATOM 2165 O O . ASP A 1 290 ? -4.193 -13.936 12.461 1.00 89.69 290 ASP A O 1
ATOM 2169 N N . ARG A 1 291 ? -2.660 -12.646 13.460 1.00 87.44 291 ARG A N 1
ATOM 2170 C CA . ARG A 1 291 ? -3.571 -12.108 14.494 1.00 87.44 291 ARG A CA 1
ATOM 2171 C C . ARG A 1 291 ? -4.828 -11.423 13.946 1.00 87.44 291 ARG A C 1
ATOM 2173 O O . ARG A 1 291 ? -5.782 -11.233 14.699 1.00 87.44 291 ARG A O 1
ATOM 2180 N N . PHE A 1 292 ? -4.821 -11.010 12.681 1.00 87.12 292 PHE A N 1
ATOM 2181 C CA . PHE A 1 292 ? -5.922 -10.262 12.084 1.00 87.12 292 PHE A CA 1
ATOM 2182 C C . PHE A 1 292 ? -6.917 -11.129 11.314 1.00 87.12 292 PHE A C 1
ATOM 2184 O O . PHE A 1 292 ? -8.055 -10.700 11.141 1.00 87.12 292 PHE A O 1
ATOM 2191 N N . TRP A 1 293 ? -6.546 -12.349 10.922 1.00 84.06 293 TRP A N 1
ATOM 2192 C CA . TRP A 1 293 ? -7.398 -13.199 10.079 1.00 84.06 293 TRP A CA 1
ATOM 2193 C C . TRP A 1 293 ? -7.445 -14.674 10.503 1.00 84.06 293 TRP A C 1
ATOM 2195 O O . TRP A 1 293 ? -8.365 -15.391 10.110 1.00 84.06 293 TRP A O 1
ATOM 2205 N N . VAL A 1 294 ? -6.512 -15.136 11.337 1.00 81.12 294 VAL A N 1
ATOM 2206 C CA . VAL A 1 294 ? -6.503 -16.509 11.850 1.00 81.12 294 VAL A CA 1
ATOM 2207 C C . VAL A 1 294 ? -7.419 -16.601 13.066 1.00 81.12 294 VAL A C 1
ATOM 2209 O O . VAL A 1 294 ? -7.229 -15.914 14.070 1.00 81.12 294 VAL A O 1
ATOM 2212 N N . GLN A 1 295 ? -8.411 -17.481 12.978 1.00 69.06 295 GLN A N 1
ATOM 2213 C CA . GLN A 1 295 ? -9.256 -17.875 14.102 1.00 69.06 295 GLN A CA 1
ATOM 2214 C C . GLN A 1 295 ? -8.762 -19.232 14.615 1.00 69.06 295 GLN A C 1
ATOM 2216 O O . GLN A 1 295 ? -8.689 -20.183 13.836 1.00 69.06 295 GLN A O 1
ATOM 2221 N N . VAL A 1 296 ? -8.388 -19.302 15.896 1.00 51.00 296 VAL A N 1
ATOM 2222 C CA . VAL A 1 296 ? -7.938 -20.529 16.583 1.00 51.00 296 VAL A CA 1
ATOM 2223 C C . VAL A 1 296 ? -9.008 -20.995 17.558 1.00 51.00 296 VAL A C 1
ATOM 2225 O O . VAL A 1 296 ? -9.593 -20.113 18.229 1.00 51.00 296 VAL A O 1
#

Foldseek 3Di:
DPLCLPPDDPVSVVVRRGHRFVLVVVCVVPDDDDDDDLLALAFFPPAQEAEAFQNDPRDPSSLQRVLQCLLAVHEYEYEWALAAPPDQLPADPVCPPSGNDHRRGGDDQLQCVQQQKDFDHQKFKFAQVFFDWDWDQVVHDTDTATQRQWGKFAQVQADCVDPVQVPPGIFTFGRFIFMDGHVPRPKDWAAGGKDAQQMDIDGNVCVRPDNDSVVCVVPRDGPRDMTGQKTKIKDKGFGSCQVFRDDSPPDPDPPDNDPSCVNHDDDDTGRMRPHMGTYMYGRGNCSSHCVGPPDD

Secondary structure (DSSP, 8-state):
--TTTTTT-HHHHHTTPPPPPHHHHHHHTTS------TT-SS--TT-SEEEEES--S--HHHHHHHHHHHHTT-EEEEE-BSS-TT--TT--TT-TTS---S---B--HHHHHHTTEEEPTTEEEE-STTEEEEEE-GGG--EEEEEEEEEEEEGGGB-SSSTTTTT--EEEEES---EEEPTT--SEEEEEEE--TT-EEEEGGGTSSS--HHHHHHT----SS--EEEEEEEE--B-S-TT-SPPPP--SS--PPPTTGGG---PPPPSB-SS-EEEEEES-SGGGSHHHH---